Protein 6DNM (pdb70)

Foldseek 3Di:
DQAQQDDCRCVVLQKAWAWEAAQVAIWIWIWHDDPNAIDTFAALLAHETERDPVRVLVVLLDDDDHDCCPPPSSVNSNVNSVVVRHDHDHDPLRYAYPYPPLVQLQVFLVSDDQVNLVSNLVVLVNSCRSNVHCLSVVLLPCVFLQVVRNVPSNDPPDPPGDDDRRVRNSVSVVVSVVVNVVRYDYD

Sequence (187 aa):
VVLGGDRDFWLQVGIDPIQIMTGTATFYTLRCYLDDRPIFLGRNGRISVFGSERALARYLADEHDHDLSDLSTYDDIRTAATDGSLAVAVTDDNVYVLSGLVDDFADGPDAVDREQLDLAVELLRDIGDYSEDSAVDKALETTRPLGQLVAYVLDPHSVGKPTAPYAAAVREWEKLERFVESRLRRE

Secondary structure (DSSP, 8-state):
---TTSTTHHHHHT-EEEEEE-SS-EEEEEEEEETTEEEESEETTEEEEBSSHHHHHHHHTS---STTTTSTTHHHHHHHHHHT-------GGGEEE-TTHHHHHHH-GGGS-HHHHHHHHHHHHHHHHHHT-THHHHHT-TTSHHHHHHHHHH-TT------S--HHHHHHHHHHHHHHHHTEEE-

Nearest PDB structures (foldseek):
  6drq-assembly1_A  TM=1.001E+00  e=2.691E-36  Mycobacterium tuberculosis H37Rv
  1xqs-assembly2_D  TM=1.817E-01  e=1.211E+00  Homo sapiens
  4y0w-assembly1_D-2  TM=2.767E-01  e=3.971E+00  Pseudomonas aeruginosa PAO579
  3c7n-assembly1_A  TM=1.639E-01  e=9.003E-01  Saccharomyces cerevisiae
  7kw7-assembly1_C  TM=1.755E-01  e=3.132E+00  Homo sapiens

Solvent-accessible surface area: 9828 Å² total; per-residue (Å²): 162,20,99,4,67,60,228,76,10,29,146,99,4,51,3,48,4,0,32,0,70,12,68,136,33,44,16,28,0,0,9,7,108,83,128,145,153,9,29,0,0,0,84,132,14,70,0,0,2,12,62,46,76,192,40,0,26,174,31,0,31,82,131,56,129,14,60,0,23,129,40,119,39,7,71,17,0,70,56,2,16,87,88,68,41,24,64,16,58,37,80,128,93,9,42,0,40,3,34,32,0,41,96,38,0,54,110,1,7,112,41,11,78,104,104,34,0,62,40,0,16,75,1,0,97,14,0,5,77,23,15,148,65,62,30,0,70,109,17,10,75,91,122,92,55,0,2,86,2,8,42,42,15,48,64,106,174,35,148,52,94,16,111,75,119,32,71,53,4,22,127,25,1,71,124,5,36,140,29,2,52,52,57,3,42,126,93

B-factor: mean 20.28, std 7.06, range [10.85, 56.59]

Structure (mmCIF, N/CA/C/O backbone):
data_6DNM
#
_entry.id   6DNM
#
_cell.length_a   48.867
_cell.length_b   50.580
_cell.length_c   76.465
_cell.angle_alpha   90.00
_cell.angle_beta   90.00
_cell.angle_gamma   90.00
#
_symmetry.space_group_name_H-M   'P 21 21 21'
#
loop_
_entity.id
_entity.type
_entity.pdbx_description
1 polymer 'Export chaperone SatS'
2 water water
#
loop_
_atom_site.group_PDB
_atom_site.id
_atom_site.type_symbol
_atom_site.label_atom_id
_atom_site.label_alt_id
_atom_site.label_comp_id
_atom_site.label_asym_id
_atom_site.label_entity_id
_atom_site.label_seq_id
_atom_site.pdbx_PDB_ins_code
_atom_site.Cartn_x
_atom_site.Cartn_y
_atom_site.Cartn_z
_atom_site.occupancy
_atom_site.B_iso_or_equiv
_atom_site.auth_seq_id
_atom_site.auth_comp_id
_atom_site.auth_asym_id
_atom_site.auth_atom_id
_atom_site.pdbx_PDB_model_num
ATOM 1 N N . VAL A 1 4 ? 1.559 40.878 -0.577 1.00 36.09 234 VAL A N 1
ATOM 2 C CA . VAL A 1 4 ? 2.795 41.492 -1.042 1.00 35.66 234 VAL A CA 1
ATOM 3 C C . VAL A 1 4 ? 3.698 41.895 0.127 1.00 32.22 234 VAL A C 1
ATOM 4 O O . VAL A 1 4 ? 4.836 42.315 -0.078 1.00 33.86 234 VAL A O 1
ATOM 8 N N . VAL A 1 5 ? 3.198 41.767 1.353 1.00 27.45 235 VAL A N 1
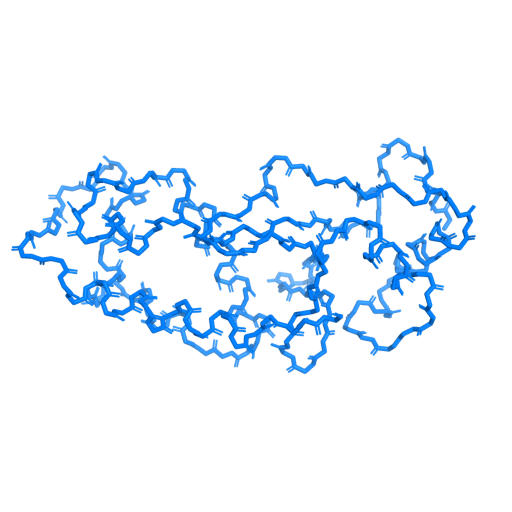ATOM 9 C CA . VAL A 1 5 ? 4.008 42.024 2.539 1.00 23.76 235 VAL A CA 1
ATOM 10 C C . VAL A 1 5 ? 4.689 40.719 2.939 1.00 21.76 235 VAL A C 1
ATOM 11 O O . VAL A 1 5 ? 4.017 39.739 3.273 1.00 21.94 235 VAL A O 1
ATOM 15 N N . LEU A 1 6 ? 6.019 40.706 2.906 1.00 19.98 236 LEU A N 1
ATOM 16 C CA . LEU A 1 6 ? 6.774 39.488 3.169 1.00 21.56 236 LEU A CA 1
ATOM 17 C C . LEU A 1 6 ? 6.916 39.249 4.669 1.00 19.95 236 LEU A C 1
ATOM 18 O O . LEU A 1 6 ? 6.915 40.183 5.473 1.00 18.96 236 LEU A O 1
ATOM 23 N N . GLY A 1 7 ? 7.062 37.972 5.036 1.00 19.30 237 GLY A N 1
ATOM 24 C CA . GLY A 1 7 ? 7.029 37.592 6.443 1.00 19.35 237 GLY A CA 1
AT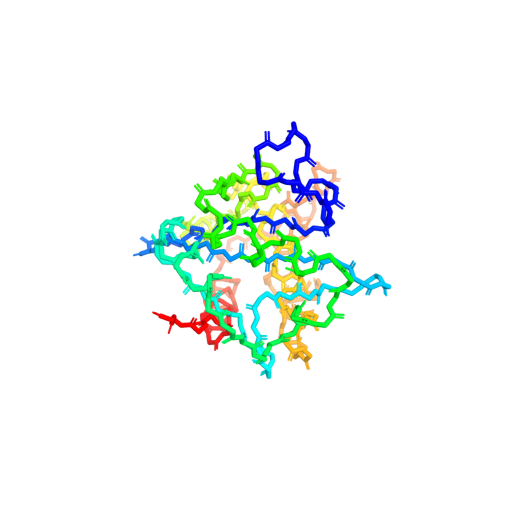OM 25 C C . GLY A 1 7 ? 8.114 38.235 7.283 1.00 20.18 237 GLY A C 1
ATOM 26 O O . GLY A 1 7 ? 7.906 38.509 8.470 1.00 20.28 237 GLY A O 1
ATOM 27 N N . GLY A 1 8 ? 9.282 38.475 6.696 1.00 21.64 238 GLY A N 1
ATOM 28 C CA . GLY A 1 8 ? 10.363 39.101 7.424 1.00 23.60 238 GLY A CA 1
ATOM 29 C C . GLY A 1 8 ? 10.362 40.614 7.422 1.00 25.50 238 GLY A C 1
ATOM 30 O O . GLY A 1 8 ? 11.308 41.222 7.933 1.00 27.76 238 GLY A O 1
ATOM 31 N N . ASP A 1 9 ? 9.340 41.247 6.852 1.00 26.08 239 ASP A N 1
ATOM 32 C CA . ASP A 1 9 ? 9.291 42.703 6.818 1.00 29.12 239 ASP A CA 1
ATOM 33 C C . ASP A 1 9 ? 9.117 43.270 8.228 1.00 29.37 239 ASP A C 1
ATOM 34 O O . ASP A 1 9 ? 8.501 42.651 9.101 1.00 28.27 239 ASP A O 1
ATOM 39 N N . ARG A 1 10 ? 9.668 44.475 8.426 1.00 31.44 240 ARG A N 1
ATOM 40 C CA . ARG A 1 10 ? 9.820 45.080 9.750 1.00 34.30 240 ARG A CA 1
ATOM 41 C C . ARG A 1 10 ? 8.510 45.129 10.526 1.00 31.76 240 ARG A C 1
ATOM 42 O O . ARG A 1 10 ? 8.446 44.744 11.701 1.00 34.45 240 ARG A O 1
ATOM 50 N N . ASP A 1 11 ? 7.462 45.627 9.887 1.00 23.74 241 ASP A N 1
ATOM 51 C CA . ASP A 1 11 ? 6.197 45.908 10.548 1.00 20.44 241 ASP A CA 1
ATOM 52 C C . ASP A 1 11 ? 5.129 44.979 9.997 1.00 18.37 241 ASP A C 1
ATOM 53 O O . ASP A 1 11 ? 4.022 45.418 9.672 1.00 18.33 241 ASP A O 1
ATOM 58 N N . PHE A 1 12 ? 5.447 43.688 9.911 1.00 16.54 242 PHE A N 1
ATOM 59 C CA . PHE A 1 12 ? 4.574 42.745 9.216 1.00 15.85 242 PHE A CA 1
ATOM 60 C C . PHE A 1 12 ? 3.147 42.766 9.763 1.00 15.06 242 PHE A C 1
ATOM 61 O O . PHE A 1 12 ? 2.182 42.926 9.006 1.00 14.56 242 PHE A O 1
ATOM 69 N N . TRP A 1 13 ? 2.984 42.536 11.069 1.00 14.26 243 TRP A N 1
ATOM 70 C CA . TRP A 1 13 ? 1.635 42.386 11.611 1.00 15.03 243 TRP A CA 1
ATOM 71 C C . TRP A 1 13 ? 0.855 43.693 11.532 1.00 14.78 243 TRP A C 1
ATOM 72 O O . TRP A 1 13 ? -0.354 43.688 11.248 1.00 15.57 243 TRP A O 1
ATOM 83 N N . LEU A 1 14 ? 1.538 44.823 11.732 1.00 15.76 244 LEU A N 1
ATOM 84 C CA . LEU A 1 14 ? 0.897 46.120 11.539 1.00 17.04 244 LEU A CA 1
ATOM 85 C C . LEU A 1 14 ? 0.411 46.287 10.103 1.00 16.82 244 LEU A C 1
ATOM 86 O O . LEU A 1 14 ? -0.722 46.720 9.866 1.00 17.82 244 LEU A O 1
ATOM 91 N N . GLN A 1 15 ? 1.240 45.909 9.131 1.00 15.88 245 GLN A N 1
ATOM 92 C CA . GLN A 1 15 ? 0.859 46.086 7.733 1.00 17.10 245 GLN A CA 1
ATOM 93 C C . GLN A 1 15 ? -0.306 45.183 7.345 1.00 17.04 245 GLN A C 1
ATOM 94 O O . GLN A 1 15 ? -1.150 45.569 6.531 1.00 18.20 245 GLN A O 1
ATOM 100 N N . VAL A 1 16 ? -0.362 43.962 7.887 1.00 15.42 246 VAL A N 1
ATOM 101 C CA . VAL A 1 16 ? -1.487 43.086 7.559 1.00 14.83 246 VAL A CA 1
ATOM 102 C C . VAL A 1 16 ? -2.756 43.437 8.325 1.00 14.39 246 VAL A C 1
ATOM 103 O O . VAL A 1 16 ? -3.836 42.939 7.979 1.00 15.08 246 VAL A O 1
ATOM 107 N N . GLY A 1 17 ? -2.664 44.277 9.354 1.00 13.62 247 GLY A N 1
ATOM 108 C CA . GLY A 1 17 ? -3.841 44.736 10.070 1.00 13.76 247 GLY A CA 1
ATOM 109 C C . GLY A 1 17 ? -4.486 43.696 10.951 1.00 14.02 247 GLY A C 1
ATOM 110 O O . GLY A 1 17 ? -5.650 43.846 11.324 1.00 16.00 247 GLY A O 1
ATOM 111 N N . ILE A 1 18 ? -3.759 42.639 11.295 1.00 14.07 248 ILE A N 1
ATOM 112 C CA . ILE A 1 18 ? -4.272 41.538 12.097 1.00 13.62 248 ILE A CA 1
ATOM 113 C C . ILE A 1 18 ? -3.254 41.294 13.203 1.00 15.78 248 ILE A C 1
ATOM 114 O O . ILE A 1 18 ? -2.048 41.285 12.940 1.00 17.43 248 ILE A O 1
ATOM 119 N N . ASP A 1 19 ? -3.735 41.125 14.444 1.00 15.77 249 ASP A N 1
ATOM 120 C CA . ASP A 1 19 ? -2.854 41.001 15.597 1.00 15.89 249 ASP A CA 1
ATOM 121 C C . ASP A 1 19 ? -2.812 39.567 16.089 1.00 13.46 249 ASP A C 1
ATOM 122 O O . ASP A 1 19 ? -3.865 38.997 16.412 1.00 13.83 249 ASP A O 1
ATOM 127 N N . PRO A 1 20 ? -1.628 38.991 16.261 1.00 13.12 250 PRO A N 1
ATOM 128 C CA . PRO A 1 20 ? -1.513 37.809 17.125 1.00 13.19 250 PRO A CA 1
ATOM 129 C C . PRO A 1 20 ? -1.774 38.208 18.566 1.00 12.51 250 PRO A C 1
ATOM 130 O O . PRO A 1 20 ? -1.352 39.272 19.021 1.00 12.78 250 PRO A O 1
ATOM 134 N N . ILE A 1 21 ? -2.513 37.361 19.280 1.00 11.56 251 ILE A N 1
ATOM 135 C CA . ILE A 1 21 ? -2.811 37.619 20.683 1.00 11.70 251 ILE A CA 1
ATOM 136 C C . ILE A 1 21 ? -2.469 36.389 21.512 1.00 10.85 251 ILE A C 1
ATOM 137 O O . ILE A 1 21 ? -2.426 35.265 21.008 1.00 11.51 251 ILE A O 1
ATOM 142 N N . GLN A 1 22 ? -2.224 36.619 22.807 1.00 11.44 252 GLN A N 1
ATOM 143 C CA . GLN A 1 22 ? -1.942 35.560 23.767 1.00 11.73 252 GLN A CA 1
ATOM 144 C C . GLN A 1 22 ? -3.014 35.588 24.844 1.00 11.11 252 GLN A C 1
ATOM 145 O O . GLN A 1 22 ? -3.307 36.652 25.399 1.00 12.99 252 GLN A O 1
ATOM 151 N N . ILE A 1 23 ? -3.596 34.429 25.149 1.00 11.49 253 ILE A N 1
ATOM 152 C CA . ILE A 1 23 ? -4.622 34.320 26.182 1.00 12.22 253 ILE A CA 1
ATOM 153 C C . ILE A 1 23 ? -4.114 33.341 27.224 1.00 12.48 253 ILE A C 1
ATOM 154 O O . ILE A 1 23 ? -3.885 32.170 26.914 1.00 14.07 253 ILE A O 1
ATOM 159 N N . MET A 1 24 ? -3.918 33.810 28.448 1.00 13.12 254 MET A N 1
ATOM 160 C CA . MET A 1 24 ? -3.432 32.959 29.522 1.00 13.09 254 MET A CA 1
ATOM 161 C C . MET A 1 24 ? -4.563 32.666 30.499 1.00 13.63 254 MET A C 1
ATOM 162 O O . MET A 1 24 ? -5.249 33.581 30.966 1.00 14.89 254 MET A O 1
ATOM 167 N N . THR A 1 25 ? -4.775 31.390 30.774 1.00 14.26 255 THR A N 1
ATOM 168 C CA . THR A 1 25 ? -5.701 30.950 31.803 1.00 15.48 255 THR A CA 1
ATOM 169 C C . THR A 1 25 ? -4.918 30.159 32.840 1.00 15.76 255 THR A C 1
ATOM 170 O O . THR A 1 25 ? -3.742 29.843 32.650 1.00 16.22 255 THR A O 1
ATOM 174 N N . GLY A 1 26 ? -5.572 29.840 33.956 1.00 16.05 256 GLY A N 1
ATOM 175 C CA . GLY A 1 26 ? -4.885 29.116 35.010 1.00 16.32 256 GLY A CA 1
ATOM 176 C C . GLY A 1 26 ? -4.299 27.795 34.561 1.00 16.76 256 GLY A C 1
ATOM 177 O O . GLY A 1 26 ? -3.362 27.298 35.197 1.00 18.96 256 GLY A O 1
ATOM 178 N N . THR A 1 27 ? -4.821 27.218 33.470 1.00 16.32 257 THR A N 1
ATOM 179 C CA . THR A 1 27 ? -4.401 25.902 33.013 1.00 17.61 257 THR A CA 1
ATOM 180 C C . THR A 1 27 ? -3.813 25.869 31.609 1.00 17.77 257 THR A C 1
ATOM 181 O O . THR A 1 27 ? -3.324 24.813 31.198 1.00 20.88 257 THR A O 1
ATOM 185 N N . ALA A 1 28 ? -3.847 26.965 30.855 1.00 15.88 258 ALA A N 1
ATOM 186 C CA . ALA A 1 28 ? -3.382 26.900 29.474 1.00 15.87 258 ALA A CA 1
ATOM 187 C C . ALA A 1 28 ? -3.031 28.294 28.979 1.00 14.99 258 ALA A C 1
ATOM 188 O O . ALA A 1 28 ? -3.611 29.287 29.418 1.00 16.82 258 ALA A O 1
ATOM 190 N N . THR A 1 29 ? -2.078 28.353 28.055 1.00 13.97 259 THR A N 1
ATOM 191 C CA . THR A 1 29 ? -1.761 29.575 27.330 1.00 14.23 259 THR A CA 1
ATOM 192 C C . THR A 1 29 ? -2.028 29.333 25.854 1.00 13.99 259 THR A C 1
ATOM 193 O O . THR A 1 29 ? -1.517 28.370 25.275 1.00 16.35 259 THR A O 1
ATOM 197 N N . PHE A 1 30 ? -2.826 30.205 25.254 1.00 12.69 260 PHE A N 1
ATOM 198 C CA . PHE A 1 30 ? -3.277 30.036 23.882 1.00 12.67 260 PHE A CA 1
ATOM 199 C C . PHE A 1 30 ? -2.853 31.212 23.018 1.00 13.60 260 PHE A C 1
ATOM 200 O O . PHE A 1 30 ? -2.689 32.338 23.503 1.00 13.09 260 PHE A O 1
ATOM 208 N N . TYR A 1 31 ? -2.724 30.937 21.718 1.00 13.50 261 TYR A N 1
ATOM 209 C CA . TYR A 1 31 ? -2.435 31.933 20.696 1.00 12.84 261 TYR A CA 1
ATOM 210 C C . TYR A 1 31 ? -3.520 31.884 19.632 1.00 12.24 261 TYR A C 1
ATOM 211 O O . TYR A 1 31 ? -4.024 30.808 19.293 1.00 13.49 261 TYR A O 1
ATOM 220 N N . THR A 1 32 ? -3.882 33.051 19.112 1.00 11.99 262 THR A N 1
ATOM 221 C CA . THR A 1 32 ? -4.809 33.155 17.989 1.00 12.42 262 THR A CA 1
ATOM 222 C C . THR A 1 32 ? -4.580 34.506 17.324 1.00 11.33 262 THR A C 1
ATOM 223 O O . THR A 1 32 ? -3.647 35.236 17.683 1.00 12.23 262 THR A O 1
ATOM 227 N N . LEU A 1 33 ? -5.417 34.833 16.335 1.00 11.46 263 LEU A N 1
ATOM 228 C CA . LEU A 1 33 ? -5.364 36.116 15.646 1.00 11.60 263 LEU A CA 1
ATOM 229 C C . LEU A 1 33 ? -6.677 36.860 15.838 1.00 12.85 263 LEU A C 1
ATOM 230 O O . LEU A 1 33 ? -7.751 36.250 15.914 1.00 13.27 263 LEU A O 1
ATOM 235 N N . ARG A 1 34 ? -6.585 38.190 15.894 1.00 13.29 264 ARG A N 1
ATOM 236 C CA . ARG A 1 34 ? -7.763 39.034 16.019 1.00 14.92 264 ARG A CA 1
ATOM 237 C C . ARG A 1 34 ? -7.543 40.327 15.252 1.00 15.08 264 ARG A C 1
ATOM 238 O O . ARG A 1 34 ? -6.443 40.886 15.262 1.00 15.85 264 ARG A O 1
ATOM 246 N N . CYS A 1 35 ? -8.599 40.799 14.593 1.00 14.36 265 CYS A N 1
ATOM 247 C CA . CYS A 1 35 ? -8.580 42.097 13.935 1.00 15.57 265 CYS A CA 1
ATOM 248 C C . CYS A 1 35 ? -9.907 42.793 14.191 1.00 15.07 265 CYS A C 1
ATOM 249 O O . CYS A 1 35 ? -10.815 42.237 14.816 1.00 15.34 265 CYS A O 1
ATOM 252 N N . TYR A 1 36 ? -10.023 44.021 13.700 1.00 16.04 266 TYR A N 1
ATOM 253 C CA . TYR A 1 36 ? -11.277 44.759 13.728 1.00 17.16 266 TYR A CA 1
ATOM 254 C C . TYR A 1 36 ? -11.633 45.168 12.309 1.00 18.82 266 TYR A C 1
ATOM 255 O O . TYR A 1 36 ? -10.782 45.676 11.571 1.00 19.87 266 TYR A O 1
ATOM 264 N N . LEU A 1 37 ? -12.879 44.925 11.928 1.00 20.75 267 LEU A N 1
ATOM 265 C CA . LEU A 1 37 ? -13.401 45.308 10.625 1.00 22.76 267 LEU A CA 1
ATOM 266 C C . LEU A 1 37 ? -14.658 46.115 10.886 1.00 22.42 267 LEU A C 1
ATOM 267 O O . LEU A 1 37 ? -15.598 45.601 11.500 1.00 21.35 267 LEU A O 1
ATOM 272 N N . ASP A 1 38 ? -14.667 47.374 10.442 1.00 25.17 268 ASP A N 1
ATOM 273 C CA . ASP A 1 38 ? -15.792 48.285 10.661 1.00 29.33 268 ASP A CA 1
ATOM 274 C C . ASP A 1 38 ? -16.273 48.251 12.111 1.00 30.41 268 ASP A C 1
ATOM 275 O O . ASP A 1 38 ? -17.453 48.031 12.395 1.00 29.97 268 ASP A O 1
ATOM 280 N N . ASP A 1 39 ? -15.333 48.440 13.036 1.00 32.35 269 ASP A N 1
ATOM 281 C CA . ASP A 1 39 ? -15.594 48.542 14.471 1.00 35.23 269 ASP A CA 1
ATOM 282 C C . ASP A 1 39 ? -16.016 47.229 15.119 1.00 32.52 269 ASP A C 1
ATOM 283 O O . ASP A 1 39 ? -16.529 47.245 16.247 1.00 34.76 269 ASP A O 1
ATOM 288 N N . ARG A 1 40 ? -15.832 46.093 14.449 1.00 27.17 270 ARG A N 1
ATOM 289 C CA . ARG A 1 40 ? -16.250 44.828 15.027 1.00 25.86 270 ARG A CA 1
ATOM 290 C C . ARG A 1 40 ? -15.079 43.857 15.069 1.00 20.93 270 ARG A C 1
ATOM 291 O O . ARG A 1 40 ? -14.324 43.738 14.097 1.00 20.01 270 ARG A O 1
ATOM 299 N N . PRO A 1 41 ? -14.894 43.155 16.180 1.00 17.45 271 PRO A N 1
ATOM 300 C CA . PRO A 1 41 ? -13.783 42.203 16.266 1.00 16.77 271 PRO A CA 1
ATOM 301 C C . PRO A 1 41 ? -14.069 40.953 15.454 1.00 16.24 271 PRO A C 1
ATOM 302 O O . PRO A 1 41 ? -15.170 40.399 15.497 1.00 17.98 271 PRO A O 1
ATOM 306 N N . ILE A 1 42 ? -13.060 40.507 14.715 1.00 14.73 272 ILE A N 1
ATOM 307 C CA . ILE A 1 42 ? -13.106 39.223 14.021 1.00 15.76 272 ILE A CA 1
ATOM 308 C C . ILE A 1 42 ? -11.886 38.422 14.452 1.00 14.49 272 ILE A C 1
ATOM 309 O O . ILE A 1 42 ? -10.755 38.918 14.381 1.00 14.71 272 ILE A O 1
ATOM 314 N N . PHE A 1 43 ? -12.111 37.195 14.910 1.00 14.72 273 PHE A N 1
ATOM 315 C CA . PHE A 1 43 ? -11.027 36.318 15.326 1.00 13.18 273 PHE A CA 1
ATOM 316 C C . PHE A 1 43 ? -10.789 35.249 14.268 1.00 13.48 273 PHE A C 1
ATOM 317 O O . PHE A 1 43 ? -11.634 34.980 13.413 1.00 14.83 273 PHE A O 1
ATOM 325 N N . LEU A 1 44 ? -9.616 34.637 14.337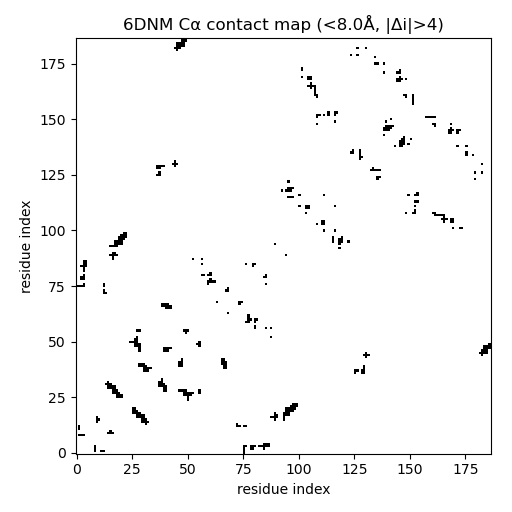 1.00 13.12 274 LEU A N 1
ATOM 326 C CA . LEU A 1 44 ? -9.361 33.408 13.606 1.00 12.87 274 LEU A CA 1
ATOM 327 C C . LEU A 1 44 ? -10.299 32.345 14.159 1.00 13.73 274 LEU A C 1
ATOM 328 O O . LEU A 1 44 ? -10.106 31.851 15.272 1.00 15.47 274 LEU A O 1
ATOM 333 N N . GLY A 1 45 ? -11.339 32.019 13.409 1.00 14.23 275 GLY A N 1
ATOM 334 C CA . GLY A 1 45 ? -12.372 31.137 13.913 1.00 15.01 275 GLY A CA 1
ATOM 335 C C . GLY A 1 45 ? -13.509 31.064 12.924 1.00 16.53 275 GLY A C 1
ATOM 336 O O . GLY A 1 45 ? -13.450 31.630 11.830 1.00 16.96 275 GLY A O 1
ATOM 337 N N . ARG A 1 46 ? -14.555 30.351 13.334 1.00 16.95 276 ARG A N 1
ATOM 338 C CA . ARG A 1 46 ? -15.744 30.208 12.509 1.00 19.62 276 ARG A CA 1
ATOM 339 C C . ARG A 1 46 ? -16.933 29.963 13.420 1.00 20.21 276 ARG A C 1
ATOM 340 O O . ARG A 1 46 ? -16.785 29.414 14.515 1.00 20.29 276 ARG A O 1
ATOM 348 N N . ASN A 1 47 ? -18.109 30.391 12.962 1.00 20.75 277 ASN A N 1
ATOM 349 C CA . ASN A 1 47 ? -19.366 30.136 13.670 1.00 22.84 277 ASN A CA 1
ATOM 350 C C . ASN A 1 47 ? -19.316 30.609 15.124 1.00 22.33 277 ASN A C 1
ATOM 351 O O . ASN A 1 47 ? -19.800 29.936 16.038 1.00 23.23 277 ASN A O 1
ATOM 356 N N . GLY A 1 48 ? -18.716 31.777 15.343 1.00 20.49 278 GLY A N 1
ATOM 357 C CA . GLY A 1 48 ? -18.690 32.357 16.675 1.00 19.34 278 GLY A CA 1
ATOM 358 C C . GLY A 1 48 ? -17.763 31.708 17.680 1.00 19.75 278 GLY A C 1
ATOM 359 O O . GLY A 1 48 ? -17.843 32.041 18.870 1.00 19.82 278 GLY A O 1
ATOM 360 N N . ARG A 1 49 ? -16.890 30.795 17.253 1.00 17.97 279 ARG A N 1
ATOM 361 C CA . ARG A 1 49 ? -15.912 30.177 18.142 1.00 18.38 279 ARG A CA 1
ATOM 362 C C . ARG A 1 49 ? -14.506 30.444 17.622 1.00 16.70 279 ARG A C 1
ATOM 363 O O . ARG A 1 49 ? -14.247 30.362 16.416 1.00 16.50 279 ARG A O 1
ATOM 371 N N . ILE A 1 50 ? -13.608 30.754 18.547 1.00 16.03 280 ILE A N 1
ATOM 372 C CA . ILE A 1 50 ? -12.253 31.202 18.245 1.00 14.97 280 ILE A CA 1
ATOM 373 C C . ILE A 1 50 ? -11.326 29.996 18.244 1.00 14.44 280 ILE A C 1
ATOM 374 O O . ILE A 1 50 ? -11.247 29.266 19.238 1.00 15.45 280 ILE A O 1
ATOM 379 N N . SER A 1 51 ? -10.594 29.805 17.146 1.00 13.87 281 SER A N 1
ATOM 380 C CA . SER A 1 51 ? -9.585 28.751 17.088 1.00 14.42 281 SER A CA 1
ATOM 381 C C . SER A 1 51 ? -8.365 29.153 17.910 1.00 14.57 281 SER A C 1
ATOM 382 O O . SER A 1 51 ? -7.754 30.196 17.654 1.00 15.31 281 SER A O 1
ATOM 385 N N . VAL A 1 52 ? -7.995 28.317 18.885 1.00 13.58 282 VAL A N 1
ATOM 386 C CA . VAL A 1 52 ? -6.836 28.576 19.729 1.00 12.78 282 VAL A CA 1
ATOM 387 C C . VAL A 1 52 ? -5.796 27.479 19.558 1.00 12.72 282 VAL A C 1
ATOM 388 O O . VAL A 1 52 ? -6.116 26.317 19.286 1.00 15.12 282 VAL A O 1
ATOM 392 N N . PHE A 1 53 ? -4.535 27.865 19.767 1.00 12.70 283 PHE A N 1
ATOM 393 C CA . PHE A 1 53 ? -3.366 27.025 19.527 1.00 12.36 283 PHE A CA 1
ATOM 394 C C . PHE A 1 53 ? -2.427 27.097 20.723 1.00 13.60 283 PHE A C 1
ATOM 395 O O . PHE A 1 53 ? -2.288 28.151 21.346 1.00 14.05 283 PHE A O 1
ATOM 403 N N . GLY A 1 54 ? -1.793 25.967 21.058 1.00 13.98 284 GLY A N 1
ATOM 404 C CA . GLY A 1 54 ? -0.956 25.935 22.243 1.00 15.26 284 GLY A CA 1
ATOM 405 C C . GLY A 1 54 ? 0.428 26.512 22.066 1.00 15.79 284 GLY A C 1
ATOM 406 O O . GLY A 1 54 ? 1.183 26.608 23.039 1.00 17.97 284 GLY A O 1
ATOM 407 N N . SER A 1 55 ? 0.788 26.893 20.846 1.00 14.93 285 SER A N 1
ATOM 408 C CA . SER A 1 55 ? 2.110 27.434 20.591 1.00 16.24 285 SER A CA 1
ATOM 409 C C . SER A 1 55 ? 2.062 28.276 19.332 1.00 16.46 285 SER A C 1
ATOM 410 O O . SER A 1 55 ? 1.173 28.127 18.484 1.00 15.87 285 SER A O 1
ATOM 413 N N . GLU A 1 56 ? 3.066 29.139 19.204 1.00 18.57 286 GLU A N 1
ATOM 414 C CA . GLU A 1 56 ? 3.215 29.897 17.973 1.00 19.33 286 GLU A CA 1
ATOM 415 C C . GLU A 1 56 ? 3.474 28.974 16.787 1.00 17.80 286 GLU A C 1
ATOM 416 O O . GLU A 1 56 ? 2.947 29.204 15.693 1.00 17.88 286 GLU A O 1
ATOM 422 N N . ARG A 1 57 ? 4.241 27.898 16.993 1.00 18.56 287 ARG A N 1
ATOM 423 C CA . ARG A 1 57 ? 4.518 26.969 15.899 1.00 18.66 287 ARG A CA 1
ATOM 424 C C . ARG A 1 57 ? 3.239 26.303 15.405 1.00 17.31 287 ARG A C 1
ATOM 425 O O . ARG A 1 57 ? 3.038 26.146 14.195 1.00 17.93 287 ARG A O 1
ATOM 433 N N . ALA A 1 58 ? 2.364 25.902 16.330 1.00 16.79 288 ALA A N 1
ATOM 434 C CA . ALA A 1 58 ? 1.113 25.274 15.931 1.00 16.00 288 ALA A CA 1
ATOM 435 C C . ALA A 1 58 ? 0.259 26.242 15.123 1.00 14.92 288 ALA A C 1
ATOM 436 O O . ALA A 1 58 ? -0.339 25.858 14.113 1.00 15.41 288 ALA A O 1
ATOM 438 N N . LEU A 1 59 ? 0.190 27.505 15.560 1.00 13.78 289 LEU A N 1
ATOM 439 C CA . LEU A 1 59 ? -0.538 28.525 14.813 1.00 13.47 289 LEU A CA 1
ATOM 440 C C . LEU A 1 59 ? 0.053 28.711 13.418 1.00 13.47 289 LEU A C 1
ATOM 441 O O . LEU A 1 59 ? -0.677 28.752 12.421 1.00 14.17 289 LEU A O 1
ATOM 446 N N . ALA A 1 60 ? 1.381 28.800 13.322 1.00 14.49 290 ALA A N 1
ATOM 447 C CA . ALA A 1 60 ? 2.021 28.965 12.020 1.00 15.19 290 ALA A CA 1
ATOM 448 C C . ALA A 1 60 ? 1.745 27.776 11.104 1.00 16.05 290 ALA A C 1
ATOM 449 O O . ALA A 1 60 ? 1.542 27.953 9.895 1.00 17.31 290 ALA A O 1
ATOM 451 N N . ARG A 1 61 ? 1.731 26.555 11.657 1.00 15.70 291 ARG A N 1
ATOM 452 C CA . ARG A 1 61 ? 1.419 25.376 10.847 1.00 15.16 291 ARG A CA 1
ATOM 453 C C . ARG A 1 61 ? 0.006 25.455 10.293 1.00 14.76 291 ARG A C 1
ATOM 454 O O . ARG A 1 61 ? -0.234 25.131 9.123 1.00 17.25 291 ARG A O 1
ATOM 462 N N . TYR A 1 62 ? -0.945 25.862 11.133 1.00 13.96 292 TYR A N 1
ATOM 463 C CA . TYR A 1 62 ? -2.322 26.010 10.690 1.00 14.27 292 TYR A CA 1
ATOM 464 C C . TYR A 1 62 ? -2.428 27.044 9.576 1.00 14.29 292 TYR A C 1
ATOM 465 O O . TYR A 1 62 ? -3.117 26.820 8.571 1.00 14.93 292 TYR A O 1
ATOM 474 N N . LEU A 1 63 ? -1.729 28.173 9.725 1.00 14.28 293 LEU A N 1
ATOM 475 C CA . LEU A 1 63 ? -1.814 29.258 8.755 1.00 14.59 293 LEU A CA 1
ATOM 476 C C . LEU A 1 63 ? -1.165 28.911 7.421 1.00 15.01 293 LEU A C 1
ATOM 477 O O . LEU A 1 63 ? -1.421 29.599 6.430 1.00 16.21 293 LEU A O 1
ATOM 482 N N . ALA A 1 64 ? -0.342 27.861 7.372 1.00 15.53 294 ALA A N 1
ATOM 483 C CA . ALA A 1 64 ? 0.224 27.396 6.109 1.00 17.30 294 ALA A CA 1
ATOM 484 C C . ALA A 1 64 ? -0.784 26.638 5.262 1.00 19.65 294 ALA A C 1
ATOM 485 O O . ALA A 1 64 ? -0.556 26.467 4.059 1.00 20.38 294 ALA A O 1
ATOM 487 N N . ASP A 1 65 ? -1.873 26.167 5.858 1.00 21.60 295 ASP A N 1
ATOM 488 C CA . ASP A 1 65 ? -2.848 25.360 5.143 1.00 26.67 295 ASP A CA 1
ATOM 489 C C . ASP A 1 65 ? -3.968 26.239 4.608 1.00 28.94 295 ASP A C 1
ATOM 490 O O . ASP A 1 65 ? -4.267 27.303 5.156 1.00 28.16 295 ASP A O 1
ATOM 495 N N . GLU A 1 66 ? -4.580 25.785 3.519 1.00 32.08 296 GLU A N 1
ATOM 496 C CA . GLU A 1 66 ? -5.773 26.439 3.002 1.00 35.25 296 GLU A CA 1
ATOM 497 C C . GLU A 1 66 ? -6.910 26.255 3.993 1.00 34.37 296 GLU A C 1
ATOM 498 O O . GLU A 1 66 ? -7.126 25.154 4.509 1.00 34.51 296 GLU A O 1
ATOM 504 N N . HIS A 1 67 ? -7.638 27.332 4.260 1.00 34.02 297 HIS A N 1
ATOM 505 C CA . HIS A 1 67 ? -8.709 27.292 5.237 1.00 34.08 297 HIS A CA 1
ATOM 506 C C . HIS A 1 67 ? -9.818 28.233 4.803 1.00 35.21 297 HIS A C 1
ATOM 507 O O . HIS A 1 67 ? -9.582 29.235 4.121 1.00 36.47 297 HIS A O 1
ATOM 514 N N . ASP A 1 68 ? -11.031 27.893 5.200 1.00 33.45 298 ASP A N 1
ATOM 515 C CA . ASP A 1 68 ? -12.170 28.790 5.096 1.00 32.78 298 ASP A CA 1
ATOM 516 C C . ASP A 1 68 ? -12.598 29.097 6.524 1.00 29.10 298 ASP A C 1
ATOM 517 O O . ASP A 1 68 ? -13.202 28.259 7.201 1.00 30.82 298 ASP A O 1
ATOM 522 N N . HIS A 1 69 ? -12.239 30.286 6.989 1.00 22.75 299 HIS A N 1
ATOM 523 C CA . HIS A 1 69 ? -12.610 30.766 8.308 1.00 19.47 299 HIS A CA 1
ATOM 524 C C . HIS A 1 69 ? -12.866 32.260 8.190 1.00 18.03 299 HIS A C 1
ATOM 525 O O . HIS A 1 69 ? -12.803 32.837 7.101 1.00 18.39 299 HIS A O 1
ATOM 532 N N . ASP A 1 70 ? -13.114 32.902 9.329 1.00 15.39 300 ASP A N 1
ATOM 533 C CA . ASP A 1 70 ? -13.630 34.262 9.293 1.00 15.66 300 ASP A CA 1
ATOM 534 C C . ASP A 1 70 ? -12.610 35.301 8.853 1.00 15.51 300 ASP A C 1
ATOM 535 O O . ASP A 1 70 ? -13.010 36.428 8.542 1.00 16.32 300 ASP A O 1
ATOM 540 N N . LEU A 1 71 ? -11.319 34.965 8.812 1.00 13.87 301 LEU A N 1
ATOM 541 C CA . LEU A 1 71 ? -10.308 35.903 8.343 1.00 13.94 301 LEU A CA 1
ATOM 542 C C . LEU A 1 71 ? -9.863 35.645 6.912 1.00 14.20 301 LEU A C 1
ATOM 543 O O . LEU A 1 71 ? -9.137 36.475 6.351 1.00 14.84 301 LEU A O 1
ATOM 548 N N . SER A 1 72 ? -10.266 34.528 6.304 1.00 14.48 302 SER A N 1
ATOM 549 C CA . SER A 1 72 ? -9.567 34.062 5.112 1.00 15.19 302 SER A CA 1
ATOM 550 C C . SER A 1 72 ? -9.896 34.859 3.854 1.00 15.85 302 SER A C 1
ATOM 551 O O . SER A 1 72 ? -9.181 34.715 2.860 1.00 17.74 302 SER A O 1
ATOM 554 N N . ASP A 1 73 ? -10.932 35.698 3.871 1.00 14.88 303 ASP A N 1
ATOM 555 C CA . ASP A 1 73 ? -11.244 36.562 2.741 1.00 16.61 303 ASP A CA 1
ATOM 556 C C . ASP A 1 73 ? -10.860 38.015 2.982 1.00 16.43 303 ASP A C 1
ATOM 557 O O . ASP A 1 73 ? -11.194 38.884 2.166 1.00 17.54 303 ASP A O 1
ATOM 562 N N . LEU A 1 74 ? -10.155 38.296 4.072 1.00 15.17 304 LEU A N 1
ATOM 563 C CA . LEU A 1 74 ? -9.622 39.636 4.263 1.00 14.61 304 LEU A CA 1
ATOM 564 C C . LEU A 1 74 ? -8.488 39.869 3.276 1.00 15.29 304 LEU A C 1
ATOM 565 O O . LEU A 1 74 ? -7.764 38.942 2.901 1.00 16.12 304 LEU A O 1
ATOM 570 N N . SER A 1 75 ? -8.320 41.126 2.871 1.00 15.80 305 SER A N 1
ATOM 571 C CA . SER A 1 75 ? -7.438 41.411 1.747 1.00 16.39 305 SER A CA 1
ATOM 572 C C . SER A 1 75 ? -5.973 41.113 2.045 1.00 17.38 305 SER A C 1
ATOM 573 O O . SER A 1 75 ? -5.196 40.885 1.109 1.00 19.19 305 SER A O 1
ATOM 576 N N . THR A 1 76 ? -5.577 41.094 3.315 1.00 15.79 306 THR A N 1
ATOM 577 C CA . THR A 1 76 ? -4.201 40.807 3.694 1.00 15.60 306 THR A CA 1
ATOM 578 C C . THR A 1 76 ? -4.017 39.397 4.232 1.00 16.20 306 THR A C 1
ATOM 579 O O . THR A 1 76 ? -2.908 39.053 4.657 1.00 17.67 306 THR A O 1
ATOM 583 N N . TYR A 1 77 ? -5.070 38.571 4.237 1.00 16.02 307 TYR A N 1
ATOM 584 C CA . TYR A 1 77 ? -4.898 37.219 4.754 1.00 15.17 307 TYR A CA 1
ATOM 585 C C . TYR A 1 77 ? -3.906 36.421 3.912 1.00 15.89 307 TYR A C 1
ATOM 586 O O . TYR A 1 77 ? -3.109 35.643 4.447 1.00 16.05 307 TYR A O 1
ATOM 595 N N . ASP A 1 78 ? -3.932 36.606 2.599 1.00 17.39 308 ASP A N 1
ATOM 596 C CA . ASP A 1 78 ? -3.002 35.893 1.727 1.00 20.76 308 ASP A CA 1
ATOM 597 C C . ASP A 1 78 ? -1.553 36.193 2.067 1.00 18.74 308 ASP A C 1
ATOM 598 O O . ASP A 1 78 ? -0.724 35.340 1.900 1.00 18.51 308 ASP A O 1
ATOM 603 N N . ASP A 1 79 ? -1.268 37.396 2.553 1.00 19.29 309 ASP A N 1
ATOM 604 C CA . ASP A 1 79 ? 0.086 37.720 2.998 1.00 18.98 309 ASP A CA 1
ATOM 605 C C . ASP A 1 79 ? 0.502 36.843 4.173 1.00 16.55 309 ASP A C 1
ATOM 606 O O . ASP A 1 79 ? 1.660 36.422 4.266 1.00 15.76 309 ASP A O 1
ATOM 611 N N . ILE A 1 80 ? -0.428 36.572 5.090 1.00 14.92 310 ILE A N 1
ATOM 612 C CA . ILE A 1 80 ? -0.126 35.697 6.220 1.00 14.16 310 ILE A CA 1
ATOM 613 C C . ILE A 1 80 ? 0.132 34.276 5.743 1.00 14.81 310 ILE A C 1
ATOM 614 O O . ILE A 1 80 ? 1.127 33.648 6.126 1.00 15.71 310 ILE A O 1
ATOM 619 N N . ARG A 1 81 ? -0.765 33.748 4.908 1.00 15.00 311 ARG A N 1
ATOM 620 C CA . ARG A 1 81 ? -0.624 32.375 4.436 1.00 15.33 311 ARG A CA 1
ATOM 621 C C . ARG A 1 81 ? 0.660 32.201 3.639 1.00 16.24 311 ARG A C 1
ATOM 622 O O . ARG A 1 81 ? 1.378 31.208 3.815 1.00 16.37 311 ARG A O 1
ATOM 630 N N . THR A 1 82 ? 0.973 33.169 2.770 1.00 16.37 312 THR A N 1
ATOM 631 C CA . THR A 1 82 ? 2.194 33.106 1.970 1.00 17.69 312 THR A CA 1
ATOM 632 C C . THR A 1 82 ? 3.440 33.198 2.845 1.00 16.26 312 THR A C 1
ATOM 633 O O . THR A 1 82 ? 4.442 32.527 2.580 1.00 16.29 312 THR A O 1
ATOM 637 N N . ALA A 1 83 ? 3.403 34.021 3.893 1.00 15.50 313 ALA A N 1
ATOM 638 C CA . ALA A 1 83 ? 4.530 34.051 4.820 1.00 15.01 313 ALA A CA 1
ATOM 639 C C . ALA A 1 83 ? 4.692 32.708 5.520 1.00 14.76 313 ALA A C 1
ATOM 640 O O . ALA A 1 83 ? 5.818 32.235 5.720 1.00 16.27 313 ALA A O 1
ATOM 642 N N . ALA A 1 84 ? 3.577 32.095 5.930 1.00 15.01 314 ALA A N 1
ATOM 643 C CA . ALA A 1 84 ? 3.645 30.775 6.549 1.00 16.37 314 ALA A CA 1
ATOM 644 C C . ALA A 1 84 ? 4.276 29.755 5.607 1.00 17.97 314 ALA A C 1
ATOM 645 O O . ALA A 1 84 ? 5.161 28.987 6.007 1.00 18.40 314 ALA A O 1
ATOM 647 N N . THR A 1 85 ? 3.835 29.732 4.346 1.00 16.68 315 THR A N 1
ATOM 648 C CA . THR A 1 85 ? 4.387 28.750 3.415 1.00 17.40 315 THR A CA 1
ATOM 649 C C . THR A 1 85 ? 5.805 29.109 2.978 1.00 17.50 315 THR A C 1
ATOM 650 O O . THR A 1 85 ? 6.586 28.213 2.638 1.00 19.07 315 THR A O 1
ATOM 654 N N . ASP A 1 86 ? 6.163 30.397 2.994 1.00 17.11 316 ASP A N 1
ATOM 655 C CA . ASP A 1 86 ? 7.539 30.796 2.715 1.00 18.20 316 ASP A CA 1
ATOM 656 C C . ASP A 1 86 ? 8.486 30.377 3.827 1.00 19.73 316 ASP A C 1
ATOM 657 O O . ASP A 1 86 ? 9.702 30.356 3.616 1.00 20.26 316 ASP A O 1
ATOM 662 N N . GLY A 1 87 ? 7.961 30.090 5.015 1.00 18.90 317 GLY A N 1
ATOM 663 C CA . GLY A 1 87 ? 8.801 29.854 6.167 1.00 20.10 317 GLY A CA 1
ATOM 664 C C . GLY A 1 87 ? 9.267 31.106 6.872 1.00 20.00 317 GLY A C 1
ATOM 665 O O . GLY A 1 87 ? 10.095 31.015 7.784 1.00 22.68 317 GLY A O 1
ATOM 666 N N . SER A 1 88 ? 8.754 32.272 6.491 1.00 19.36 318 SER A N 1
ATOM 667 C CA . SER A 1 88 ? 9.195 33.542 7.046 1.00 19.95 318 SER A CA 1
ATOM 668 C C . SER A 1 88 ? 8.230 34.109 8.075 1.00 19.37 318 SER A C 1
ATOM 669 O O . SER A 1 88 ? 8.521 35.157 8.659 1.00 20.87 318 SER A O 1
ATOM 672 N N . LEU A 1 89 ? 7.089 33.457 8.301 1.00 18.88 319 LEU A N 1
ATOM 673 C CA . LEU A 1 89 ? 6.123 33.949 9.273 1.00 17.31 319 LEU A CA 1
ATOM 674 C C . LEU A 1 89 ? 6.739 33.914 10.664 1.00 19.10 319 LEU A C 1
ATOM 675 O O . LEU A 1 89 ? 7.264 32.887 11.102 1.00 20.42 319 LEU A O 1
ATOM 680 N N . ALA A 1 90 ? 6.684 35.046 11.354 1.00 18.03 320 ALA A N 1
ATOM 681 C CA . ALA A 1 90 ? 7.234 35.169 12.701 1.00 20.86 320 ALA A CA 1
ATOM 682 C C . ALA A 1 90 ? 6.092 35.688 13.556 1.00 20.64 320 ALA A C 1
ATOM 683 O O . ALA A 1 90 ? 5.806 36.889 13.549 1.00 22.07 320 ALA A O 1
ATOM 685 N N . VAL A 1 91 ? 5.423 34.777 14.257 1.00 20.80 321 VAL A N 1
ATOM 686 C CA . VAL A 1 91 ? 4.324 35.164 15.129 1.00 21.08 321 VAL A CA 1
ATOM 687 C C . VAL A 1 91 ? 4.912 35.878 16.335 1.00 22.16 321 VAL A C 1
ATOM 688 O O . VAL A 1 91 ? 5.812 35.360 17.006 1.00 25.79 321 VAL A O 1
ATOM 692 N N . ALA A 1 92 ? 4.433 37.089 16.584 1.00 20.09 322 ALA A N 1
ATOM 693 C CA . ALA A 1 92 ? 4.911 37.909 17.684 1.00 20.17 322 ALA A CA 1
ATOM 694 C C . ALA A 1 92 ? 3.709 38.618 18.276 1.00 17.91 322 ALA A C 1
ATOM 695 O O . ALA A 1 92 ? 2.908 39.197 17.538 1.00 19.45 322 ALA A O 1
ATOM 697 N N . VAL A 1 93 ? 3.576 38.555 19.597 1.00 15.68 323 VAL A N 1
ATOM 698 C CA . VAL A 1 93 ? 2.484 39.192 20.322 1.00 14.85 323 VAL A CA 1
ATOM 699 C C . VAL A 1 93 ? 3.052 40.405 21.049 1.00 14.97 323 VAL A C 1
ATOM 700 O O . VAL A 1 93 ? 3.996 40.278 21.835 1.00 16.91 323 VAL A O 1
ATOM 704 N N . THR A 1 94 ? 2.484 41.578 20.789 1.00 14.03 324 THR A N 1
ATOM 705 C CA . THR A 1 94 ? 2.910 42.764 21.522 1.00 14.50 324 THR A CA 1
ATOM 706 C C . THR A 1 94 ? 2.292 42.775 22.920 1.00 14.34 324 THR A C 1
ATOM 707 O O . THR A 1 94 ? 1.310 42.081 23.201 1.00 14.10 324 THR A O 1
ATOM 711 N N . ASP A 1 95 ? 2.888 43.581 23.803 1.00 15.54 325 ASP A N 1
ATOM 712 C CA . ASP A 1 95 ? 2.531 43.526 25.220 1.00 16.75 325 ASP A CA 1
ATOM 713 C C . ASP A 1 95 ? 1.076 43.912 25.458 1.00 16.34 325 ASP A C 1
ATOM 714 O O . ASP A 1 95 ? 0.450 43.416 26.404 1.00 16.79 325 ASP A O 1
ATOM 719 N N . ASP A 1 96 ? 0.523 44.781 24.611 1.00 15.13 326 ASP A N 1
ATOM 720 C CA . ASP A 1 96 ? -0.869 45.209 24.721 1.00 14.88 326 ASP A CA 1
ATOM 721 C C . ASP A 1 96 ? -1.856 44.162 24.225 1.00 14.52 326 ASP A C 1
ATOM 722 O O . ASP A 1 96 ? -3.069 44.363 24.357 1.00 16.01 326 ASP A O 1
ATOM 727 N N . ASN A 1 97 ? -1.366 43.058 23.665 1.00 13.40 327 ASN A N 1
ATOM 728 C CA . ASN A 1 97 ? -2.211 41.966 23.199 1.00 12.14 327 ASN A CA 1
ATOM 729 C C . ASN A 1 97 ? -2.038 40.714 24.047 1.00 11.84 327 ASN A C 1
ATOM 730 O O . ASN A 1 97 ? -2.309 39.596 23.583 1.00 12.23 327 ASN A O 1
ATOM 735 N N . VAL A 1 98 ? -1.603 40.897 25.290 1.00 12.83 328 VAL A N 1
ATOM 736 C CA . VAL A 1 98 ? -1.470 39.830 26.274 1.00 13.25 328 VAL A CA 1
ATOM 737 C C . VAL A 1 98 ? -2.663 39.923 27.220 1.00 13.68 328 VAL A C 1
ATOM 738 O O . VAL A 1 98 ? -2.849 40.935 27.904 1.00 14.57 328 VAL A O 1
ATOM 742 N N . TYR A 1 99 ? -3.478 38.875 27.260 1.00 12.65 329 TYR A N 1
ATOM 743 C CA . TYR A 1 99 ? -4.711 38.862 28.031 1.00 12.65 329 TYR A CA 1
ATOM 744 C C . TYR A 1 99 ? -4.661 37.730 29.043 1.00 12.06 329 TYR A C 1
ATOM 745 O O . TYR A 1 99 ? -4.473 36.573 28.671 1.00 15.78 329 TYR A O 1
ATOM 754 N N . VAL A 1 100 ? -4.844 38.049 30.318 1.00 12.66 330 VAL A N 1
ATOM 755 C CA . VAL A 1 100 ? -4.644 37.081 31.394 1.00 12.27 330 VAL A CA 1
ATOM 756 C C . VAL A 1 100 ? -5.939 36.964 32.181 1.00 12.42 330 VAL A C 1
ATOM 757 O O . VAL A 1 100 ? -6.339 37.907 32.879 1.00 12.61 330 VAL A O 1
ATOM 761 N N . LEU A 1 101 ? -6.584 35.801 32.094 1.00 11.87 331 LEU A N 1
ATOM 762 C CA . LEU A 1 101 ? -7.720 35.489 32.955 1.00 13.25 331 LEU A CA 1
ATOM 763 C C . LEU A 1 101 ? -7.303 34.814 34.255 1.00 14.06 331 LEU A C 1
ATOM 764 O O . LEU A 1 101 ? -8.078 34.834 35.224 1.00 15.14 331 LEU A O 1
ATOM 769 N N . SER A 1 102 ? -6.094 34.250 34.290 1.00 14.39 332 SER A N 1
ATOM 770 C CA . SER A 1 102 ? -5.578 33.497 35.432 1.00 15.24 332 SER A CA 1
ATOM 771 C C . SER A 1 102 ? -5.681 34.277 36.735 1.00 16.58 332 SER A C 1
ATOM 772 O O . SER A 1 102 ? -5.261 35.431 36.819 1.00 17.50 332 SER A O 1
ATOM 775 N N . GLY A 1 103 ? -6.200 33.610 37.767 1.00 15.92 333 GLY A N 1
ATOM 776 C CA . GLY A 1 103 ? -6.260 34.158 39.097 1.00 16.68 333 GLY A CA 1
ATOM 777 C C . GLY A 1 103 ? -7.425 35.079 39.391 1.00 16.09 333 GLY A C 1
ATOM 778 O O . GLY A 1 103 ? -7.700 35.337 40.568 1.00 17.92 333 GLY A O 1
ATOM 779 N N . LEU A 1 104 ? -8.120 35.598 38.372 1.00 16.39 334 LEU A N 1
ATOM 780 C CA . LEU A 1 104 ? -9.177 36.566 38.647 1.00 16.51 334 LEU A CA 1
ATOM 781 C C . LEU A 1 104 ? -10.269 35.962 39.521 1.00 16.35 334 LEU A C 1
ATOM 782 O O . LEU A 1 104 ? -10.804 36.636 40.408 1.00 17.56 334 LEU A O 1
ATOM 787 N N . VAL A 1 105 ? -10.591 34.682 39.308 1.00 16.20 335 VAL A N 1
ATOM 788 C CA . VAL A 1 105 ? -11.632 34.038 40.109 1.00 17.49 335 VAL A CA 1
ATOM 789 C C . VAL A 1 105 ? -11.266 34.050 41.589 1.00 18.28 335 VAL A C 1
ATOM 790 O O . VAL A 1 105 ? -12.129 34.226 42.460 1.00 20.43 335 VAL A O 1
ATOM 794 N N . ASP A 1 106 ? -9.985 33.866 41.899 1.00 18.18 336 ASP A N 1
ATOM 795 C CA . ASP A 1 106 ? -9.528 33.893 43.285 1.00 19.48 336 ASP A CA 1
ATOM 796 C C . ASP A 1 106 ? -9.477 35.319 43.813 1.00 19.18 336 ASP A C 1
ATOM 797 O O . ASP A 1 106 ? -9.856 35.570 44.961 1.00 21.84 336 ASP A O 1
ATOM 802 N N . ASP A 1 107 ? -9.064 36.270 42.969 1.00 18.78 337 ASP A N 1
ATOM 803 C CA . ASP A 1 107 ? -8.954 37.655 43.417 1.00 18.13 337 ASP A CA 1
ATOM 804 C C . ASP A 1 107 ? -10.321 38.269 43.708 1.00 17.92 337 ASP A C 1
ATOM 805 O O . ASP A 1 107 ? -10.475 39.001 44.691 1.00 18.44 337 ASP A O 1
ATOM 810 N N . PHE A 1 108 ? -11.319 38.006 42.858 1.00 17.09 338 PHE A N 1
ATOM 811 C CA . PHE A 1 108 ? -12.660 38.530 43.116 1.00 16.25 338 PHE A CA 1
ATOM 812 C C . PHE A 1 108 ? -13.175 38.076 44.476 1.00 16.94 338 PHE A C 1
ATOM 813 O O . PHE A 1 108 ? -13.872 38.829 45.167 1.00 17.40 338 PHE A O 1
ATOM 821 N N . ALA A 1 109 ? -12.831 36.848 44.881 1.00 17.98 339 ALA A N 1
ATOM 822 C CA . ALA A 1 109 ? -13.292 36.329 46.163 1.00 19.37 339 ALA A CA 1
ATOM 823 C C . ALA A 1 109 ? -12.729 37.113 47.337 1.00 20.18 339 ALA A C 1
ATOM 824 O O . ALA A 1 109 ? -13.345 37.126 48.410 1.00 20.26 339 ALA A O 1
ATOM 826 N N . ASP A 1 110 ? -11.582 37.764 47.157 1.00 21.64 340 ASP A N 1
ATOM 827 C CA . ASP A 1 110 ? -10.962 38.578 48.194 1.00 23.33 340 ASP A CA 1
ATOM 828 C C . ASP A 1 110 ? -11.330 40.053 48.091 1.00 23.35 340 ASP A C 1
ATOM 829 O O . ASP A 1 110 ? -10.907 40.848 48.937 1.00 25.38 340 ASP A O 1
ATOM 834 N N . GLY A 1 111 ? -12.104 40.439 47.082 1.00 22.48 341 GLY A N 1
ATOM 835 C CA . GLY A 1 111 ? -12.581 41.793 46.976 1.00 22.34 341 GLY A CA 1
ATOM 836 C C . GLY A 1 111 ? -11.796 42.640 46.002 1.00 21.96 341 GLY A C 1
ATOM 837 O O . GLY A 1 111 ? -10.768 42.224 45.447 1.00 21.81 341 GLY A O 1
ATOM 838 N N . PRO A 1 112 ? -12.271 43.867 45.788 1.00 22.52 342 PRO A N 1
ATOM 839 C CA . PRO A 1 112 ? -11.660 44.718 44.756 1.00 23.92 342 PRO A CA 1
ATOM 840 C C . PRO A 1 112 ? -10.184 44.982 44.974 1.00 25.64 342 PRO A C 1
ATOM 841 O O . PRO A 1 112 ? -9.439 45.084 43.994 1.00 24.91 342 PRO A O 1
ATOM 845 N N . ASP A 1 113 ? -9.727 45.080 46.223 1.00 27.24 343 ASP A N 1
ATOM 846 C CA . ASP A 1 113 ? -8.327 45.421 46.454 1.00 30.22 343 ASP A CA 1
ATOM 847 C C . ASP A 1 113 ? -7.374 44.285 46.103 1.00 28.68 343 ASP A C 1
ATOM 848 O O . ASP A 1 113 ? -6.169 44.528 45.960 1.00 29.97 343 ASP A O 1
ATOM 853 N N . ALA A 1 114 ? -7.878 43.059 45.954 1.00 26.18 344 ALA A N 1
ATOM 854 C CA . ALA A 1 114 ? -7.060 41.939 45.510 1.00 25.23 344 ALA A CA 1
ATOM 855 C C . ALA A 1 114 ? -6.960 41.836 43.994 1.00 23.37 344 ALA A C 1
ATOM 856 O O . ALA A 1 114 ? -6.131 41.066 43.493 1.00 24.09 344 ALA A O 1
ATOM 858 N N . VAL A 1 115 ? -7.778 42.580 43.257 1.00 21.79 345 VAL A N 1
ATOM 859 C CA . VAL A 1 115 ? -7.817 42.494 41.800 1.00 20.57 345 VAL A CA 1
ATOM 860 C C . VAL A 1 115 ? -6.861 43.521 41.213 1.00 20.76 345 VAL A C 1
ATOM 861 O O . VAL A 1 115 ? -6.925 44.711 41.550 1.00 23.46 345 VAL A O 1
ATOM 865 N N . ASP A 1 116 ? -5.982 43.076 40.322 1.00 19.22 346 ASP A N 1
ATOM 866 C CA . ASP A 1 116 ? -5.074 44.004 39.667 1.00 18.50 346 ASP A CA 1
ATOM 867 C C . ASP A 1 116 ? -5.822 44.761 38.579 1.00 16.96 346 ASP A C 1
ATOM 868 O O . ASP A 1 116 ? -6.388 44.151 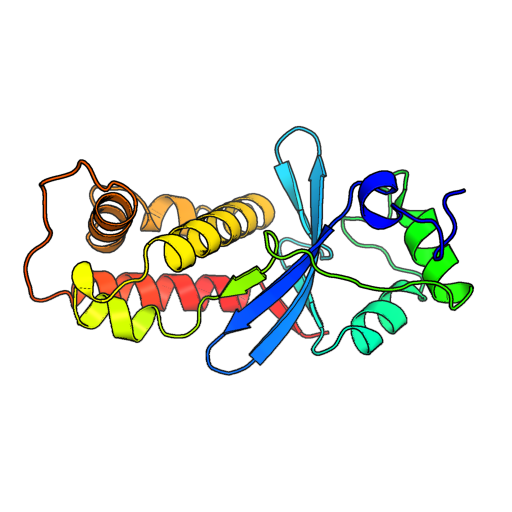37.664 1.00 17.23 346 ASP A O 1
ATOM 873 N N . ARG A 1 117 ? -5.797 46.090 38.662 1.00 16.86 347 ARG A N 1
ATOM 874 C CA . ARG A 1 117 ? -6.592 46.907 37.752 1.00 16.75 347 ARG A CA 1
ATOM 875 C C . ARG A 1 117 ? -6.166 46.704 36.303 1.00 16.93 347 ARG A C 1
ATOM 876 O O . ARG A 1 117 ? -7.006 46.487 35.423 1.00 16.42 347 ARG A O 1
ATOM 884 N N . GLU A 1 118 ? -4.861 46.755 36.035 1.00 17.82 348 GLU A N 1
ATOM 885 C CA . GLU A 1 118 ? -4.393 46.609 34.660 1.00 19.72 348 GLU A CA 1
ATOM 886 C C . GLU A 1 118 ? -4.767 45.245 34.086 1.00 18.19 348 GLU A C 1
ATOM 887 O O . GLU A 1 118 ? -5.251 45.152 32.950 1.00 17.74 348 GLU A O 1
ATOM 893 N N . GLN A 1 119 ? -4.567 44.178 34.859 1.00 16.69 349 GLN A N 1
ATOM 894 C CA . GLN A 1 119 ? -4.975 42.853 34.404 1.00 15.68 349 GLN A CA 1
ATOM 895 C C . GLN A 1 119 ? -6.455 42.831 34.046 1.00 14.16 349 GLN A C 1
ATOM 896 O O . GLN A 1 119 ? -6.849 42.321 32.989 1.00 14.35 349 GLN A O 1
ATOM 902 N N . LEU A 1 120 ? -7.291 43.363 34.925 1.00 13.32 350 LEU A N 1
ATOM 903 C CA . LEU A 1 120 ? -8.718 43.365 34.672 1.00 14.13 350 LEU A CA 1
ATOM 904 C C . LEU A 1 120 ? -9.098 44.198 33.459 1.00 13.33 350 LEU A C 1
ATOM 905 O O . LEU A 1 120 ? -9.944 43.822 32.709 1.00 13.82 350 LEU A O 1
ATOM 910 N N . ASP A 1 121 ? -8.443 45.329 33.279 1.00 14.94 351 ASP A N 1
ATOM 911 C CA . ASP A 1 121 ? -8.736 46.173 32.147 1.00 16.27 351 ASP A CA 1
ATOM 912 C C . ASP A 1 121 ? -8.506 45.459 30.834 1.00 15.62 351 ASP A C 1
ATOM 913 O O . ASP A 1 121 ? -9.348 45.487 29.970 1.00 14.71 351 ASP A O 1
ATOM 918 N N . LEU A 1 122 ? -7.345 44.831 30.718 1.00 14.11 352 LEU A N 1
ATOM 919 C CA . LEU A 1 122 ? -7.065 44.014 29.540 1.00 14.64 352 LEU A CA 1
ATOM 920 C C . LEU A 1 122 ? -8.057 42.862 29.406 1.00 14.92 352 LEU A C 1
ATOM 921 O O . LEU A 1 122 ? -8.556 42.590 28.307 1.00 14.57 352 LEU A O 1
ATOM 926 N N . ALA A 1 123 ? -8.371 42.180 30.513 1.00 13.17 353 ALA A N 1
ATOM 927 C CA . ALA A 1 123 ? -9.284 41.037 30.440 1.00 12.99 353 ALA A CA 1
ATOM 928 C C . ALA A 1 123 ? -10.662 41.445 29.931 1.00 13.18 353 ALA A C 1
ATOM 929 O O . ALA A 1 123 ? -11.272 40.731 29.127 1.00 13.60 353 ALA A O 1
ATOM 931 N N . VAL A 1 124 ? -11.178 42.580 30.402 1.00 12.47 354 VAL A N 1
ATOM 932 C CA . VAL A 1 124 ? -12.489 43.043 29.962 1.00 14.22 354 VAL A CA 1
ATOM 933 C C . VAL A 1 124 ? -12.465 43.409 28.485 1.00 13.47 354 VAL A C 1
ATOM 934 O O . VAL A 1 124 ? -13.428 43.150 27.760 1.00 14.05 354 VAL A O 1
ATOM 938 N N . GLU A 1 125 ? -11.363 43.997 28.012 1.00 13.19 355 GLU A N 1
ATOM 939 C CA . GLU A 1 125 ? -11.212 44.259 26.585 1.00 13.74 355 GLU A CA 1
ATOM 940 C C . GLU A 1 125 ? -11.376 42.976 25.770 1.00 14.12 355 GLU A C 1
ATOM 941 O O . GLU A 1 125 ? -12.152 42.934 24.809 1.00 15.57 355 GLU A O 1
ATOM 947 N N . LEU A 1 126 ? -10.693 41.901 26.170 1.00 13.47 356 LEU A N 1
ATOM 948 C CA . LEU A 1 126 ? -10.838 40.633 25.452 1.00 14.09 356 LEU A CA 1
ATOM 949 C C . LEU A 1 126 ? -12.253 40.086 25.576 1.00 14.12 356 LEU A C 1
ATOM 950 O O . LEU A 1 126 ? -12.833 39.620 24.590 1.00 14.25 356 LEU A O 1
ATOM 955 N N . LEU A 1 127 ? -12.816 40.120 26.785 1.00 14.25 357 LEU A N 1
ATOM 956 C CA . LEU A 1 127 ? -14.150 39.566 27.005 1.00 15.28 357 LEU A CA 1
ATOM 957 C C . LEU A 1 127 ? -15.185 40.241 26.115 1.00 15.13 357 LEU A C 1
ATOM 958 O O . LEU A 1 127 ? -16.027 39.571 25.506 1.00 15.29 357 LEU A O 1
ATOM 963 N N . ARG A 1 128 ? -15.152 41.574 26.042 1.00 14.64 358 ARG A N 1
ATOM 964 C CA . ARG A 1 128 ? -16.102 42.283 25.190 1.00 15.59 358 ARG A CA 1
ATOM 965 C C . ARG A 1 128 ? -15.914 41.895 23.732 1.00 15.97 358 ARG A C 1
ATOM 966 O O . ARG A 1 128 ? -16.895 41.714 23.000 1.00 16.67 358 ARG A O 1
ATOM 974 N N . ASP A 1 129 ? -14.658 41.751 23.293 1.00 14.49 359 ASP A N 1
ATOM 975 C CA . ASP A 1 129 ? -14.404 41.332 21.916 1.00 15.53 359 ASP A CA 1
ATOM 976 C C . ASP A 1 129 ? -14.941 39.929 21.662 1.00 15.26 359 ASP A C 1
ATOM 977 O O . ASP A 1 129 ? -15.521 39.665 20.605 1.00 15.59 359 ASP A O 1
ATOM 982 N N . ILE A 1 130 ? -14.751 39.010 22.613 1.00 14.19 360 ILE A N 1
ATOM 983 C CA . ILE A 1 130 ? -15.264 37.651 22.438 1.00 15.53 360 ILE A CA 1
ATOM 984 C C . ILE A 1 130 ? -16.783 37.660 22.400 1.00 16.39 360 ILE A C 1
ATOM 985 O O . ILE A 1 130 ? -17.403 36.978 21.575 1.00 17.46 360 ILE A O 1
ATOM 990 N N . GLY A 1 131 ? -17.412 38.418 23.299 1.00 16.23 361 GLY A N 1
ATOM 991 C CA . GLY A 1 131 ? -18.861 38.509 23.276 1.00 18.08 361 GLY A CA 1
ATOM 992 C C . GLY A 1 131 ? -19.384 39.066 21.967 1.00 18.86 361 GLY A C 1
ATOM 993 O O . GLY A 1 131 ? -20.357 38.554 21.406 1.00 20.24 361 GLY A O 1
ATOM 994 N N . ASP A 1 132 ? -18.729 40.108 21.448 1.00 17.17 362 ASP A N 1
ATOM 995 C CA . ASP A 1 132 ? -19.170 40.695 20.189 1.00 18.95 362 ASP A CA 1
ATOM 996 C C . ASP A 1 132 ? -18.990 39.711 19.038 1.00 19.02 362 ASP A C 1
ATOM 997 O O . ASP A 1 132 ? -19.894 39.534 18.212 1.00 20.19 362 ASP A O 1
ATOM 1002 N N . TYR A 1 133 ? -17.830 39.057 18.976 1.00 17.87 363 TYR A N 1
ATOM 1003 C CA . TYR A 1 133 ? -17.554 38.117 17.894 1.00 18.68 363 TYR A CA 1
ATOM 1004 C C . TYR A 1 133 ? -18.496 36.920 17.945 1.00 19.71 363 TYR A C 1
ATOM 1005 O O . TYR A 1 133 ? -18.942 36.425 16.904 1.00 21.53 363 TYR A O 1
ATOM 1014 N N . SER A 1 134 ? -18.811 36.442 19.147 1.00 18.96 364 SER A N 1
ATOM 1015 C CA . SER A 1 134 ? -19.680 35.283 19.292 1.00 21.36 364 SER A CA 1
ATOM 1016 C C . SER A 1 134 ? -21.147 35.614 19.069 1.00 22.51 364 SER A C 1
ATOM 1017 O O . SER A 1 134 ? -21.969 34.692 19.010 1.00 23.40 364 SER A O 1
ATOM 1020 N N . GLU A 1 135 ? -21.494 36.898 18.958 1.00 22.39 365 GLU A N 1
ATOM 1021 C CA . GLU A 1 135 ? -22.880 37.337 18.782 1.00 24.36 365 GLU A CA 1
ATOM 1022 C C . GLU A 1 135 ? -23.778 36.862 19.921 1.00 24.03 365 GLU A C 1
ATOM 1023 O O . GLU A 1 135 ? -24.969 36.614 19.732 1.00 25.51 365 GLU A O 1
ATOM 1029 N N . ASP A 1 136 ? -23.200 36.746 21.113 1.00 23.15 366 ASP A N 1
ATOM 1030 C CA . ASP A 1 136 ? -23.890 36.304 22.317 1.00 24.43 366 ASP A CA 1
ATOM 1031 C C . ASP A 1 136 ? -23.797 37.418 23.347 1.00 22.93 366 ASP A C 1
ATOM 1032 O O . ASP A 1 136 ? -22.733 38.017 23.527 1.00 24.02 366 ASP A O 1
ATOM 1037 N N . SER A 1 137 ? -24.908 37.695 24.022 1.00 21.03 367 SER A N 1
ATOM 1038 C CA . SER A 1 137 ? -24.974 3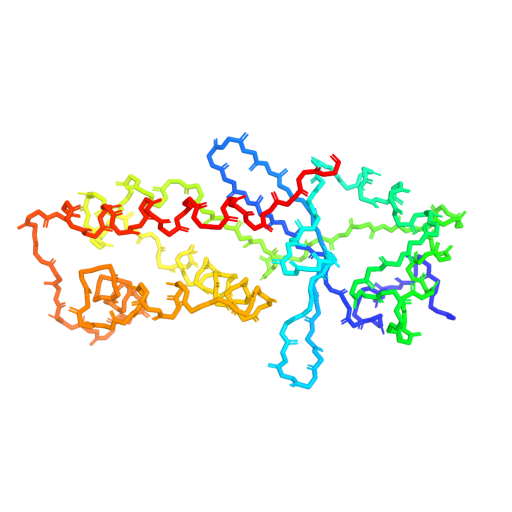8.801 24.968 1.00 20.93 367 SER A CA 1
ATOM 1039 C C . SER A 1 137 ? -24.415 38.455 26.345 1.00 19.53 367 SER A C 1
ATOM 1040 O O . SER A 1 137 ? -24.522 39.284 27.252 1.00 19.77 367 SER A O 1
ATOM 1043 N N . ALA A 1 138 ? -23.811 37.278 26.524 1.00 19.36 368 ALA A N 1
ATOM 1044 C CA . ALA A 1 138 ? -23.441 36.833 27.868 1.00 19.06 368 ALA A CA 1
ATOM 1045 C C . ALA A 1 138 ? -22.505 37.820 28.562 1.00 17.50 368 ALA A C 1
ATOM 1046 O O . ALA A 1 138 ? -22.680 38.126 29.748 1.00 17.11 368 ALA A O 1
ATOM 1048 N N . VAL A 1 139 ? -21.500 38.326 27.844 1.00 17.06 369 VAL A N 1
ATOM 1049 C CA . VAL A 1 139 ? -20.545 39.249 28.458 1.00 16.51 369 VAL A CA 1
ATOM 1050 C C . VAL A 1 139 ? -21.219 40.573 28.794 1.00 15.98 369 VAL A C 1
ATOM 1051 O O . VAL A 1 139 ? -21.091 41.083 29.913 1.00 16.65 369 VAL A O 1
ATOM 1055 N N . ASP A 1 140 ? -21.933 41.160 27.829 1.00 17.61 370 ASP A N 1
ATOM 1056 C CA . ASP A 1 140 ? -22.598 42.432 28.090 1.00 17.97 370 ASP A CA 1
ATOM 1057 C C . ASP A 1 140 ? -23.534 42.327 29.287 1.00 17.08 370 ASP A C 1
ATOM 1058 O O . ASP A 1 140 ? -23.584 43.229 30.127 1.00 17.52 370 ASP A O 1
ATOM 1063 N N . LYS A 1 141 ? -24.270 41.223 29.394 1.00 16.53 371 LYS A N 1
ATOM 1064 C CA . LYS A 1 141 ? -25.194 41.077 30.511 1.00 18.20 371 LYS A CA 1
ATOM 1065 C C . LYS A 1 141 ? -24.442 40.957 31.828 1.00 17.60 371 LYS A C 1
ATOM 1066 O O . LYS A 1 141 ? -24.816 41.581 32.829 1.00 18.23 371 LYS A O 1
ATOM 1072 N N . ALA A 1 142 ? -23.395 40.135 31.858 1.00 17.18 372 ALA A N 1
ATOM 1073 C CA . ALA A 1 142 ? -22.690 39.892 33.113 1.00 16.95 372 ALA A CA 1
ATOM 1074 C C . ALA A 1 142 ? -22.016 41.153 33.633 1.00 15.68 372 ALA A C 1
ATOM 1075 O O . ALA A 1 142 ? -21.878 41.330 34.851 1.00 16.20 372 ALA A O 1
ATOM 1077 N N . LEU A 1 143 ? -21.600 42.040 32.739 1.00 15.35 373 LEU A N 1
ATOM 1078 C CA . LEU A 1 143 ? -20.899 43.253 33.128 1.00 14.89 373 LEU A CA 1
ATOM 1079 C C . LEU A 1 143 ? -21.836 44.436 33.363 1.00 14.90 373 LEU A C 1
ATOM 1080 O O . LEU A 1 143 ? -21.357 45.543 33.618 1.00 16.42 373 LEU A O 1
ATOM 1085 N N . GLU A 1 144 ? -23.151 44.224 33.302 1.00 14.96 374 GLU A N 1
ATOM 1086 C CA . GLU A 1 144 ? -24.094 45.278 33.667 1.00 16.61 374 GLU A CA 1
ATOM 1087 C C . GLU A 1 144 ? -23.814 45.723 35.095 1.00 15.42 374 GLU A C 1
ATOM 1088 O O . GLU A 1 144 ? -23.589 44.893 35.982 1.00 15.76 374 GLU A O 1
ATOM 1094 N N . THR A 1 145 ? -23.791 47.039 35.316 1.00 16.50 375 THR A N 1
ATOM 1095 C CA . THR A 1 145 ? -23.342 47.544 36.609 1.00 18.07 375 THR A CA 1
ATOM 1096 C C . THR A 1 145 ? -24.380 47.379 37.709 1.00 19.49 375 THR A C 1
ATOM 1097 O O . THR A 1 145 ? -24.080 47.687 38.869 1.00 22.32 375 THR A O 1
ATOM 1101 N N . THR A 1 146 ? -25.584 46.909 37.371 1.00 17.27 376 THR A N 1
ATOM 1102 C CA . THR A 1 146 ? -26.562 46.535 38.387 1.00 18.14 376 THR A CA 1
ATOM 1103 C C . THR A 1 146 ? -26.155 45.254 39.099 1.00 17.35 376 THR A C 1
ATOM 1104 O O . THR A 1 146 ? -26.540 45.042 40.250 1.00 18.95 376 THR A O 1
ATOM 1108 N N . ARG A 1 147 ? -25.389 44.385 38.433 1.00 14.77 377 ARG A N 1
ATOM 1109 C CA . ARG A 1 147 ? -25.131 43.052 38.952 1.00 14.72 377 ARG A CA 1
ATOM 1110 C C . ARG A 1 147 ? -23.862 43.033 39.788 1.00 14.01 377 ARG A C 1
ATOM 1111 O O . ARG A 1 147 ? -22.960 43.853 39.586 1.00 14.57 377 ARG A O 1
ATOM 1119 N N . PRO A 1 148 ? -23.751 42.075 40.723 1.00 13.17 378 PRO A N 1
ATOM 1120 C CA . PRO A 1 148 ? -22.553 42.023 41.585 1.00 14.25 378 PRO A CA 1
ATOM 1121 C C . PRO A 1 148 ? -21.231 42.076 40.830 1.00 13.61 378 PRO A C 1
ATOM 1122 O O . PRO A 1 148 ? -20.352 42.881 41.167 1.00 13.44 378 PRO A O 1
ATOM 1126 N N . LEU A 1 149 ? -21.066 41.251 39.794 1.00 13.28 379 LEU A N 1
ATOM 1127 C CA . LEU A 1 149 ? -19.808 41.255 39.054 1.00 13.31 379 LEU A CA 1
ATOM 1128 C C . LEU A 1 149 ? -19.605 42.574 38.312 1.00 12.58 379 LEU A C 1
ATOM 1129 O O . LEU A 1 149 ? -18.518 43.156 38.358 1.00 12.80 379 LEU A O 1
ATOM 1134 N N . GLY A 1 150 ? -20.633 43.046 37.598 1.00 13.09 380 GLY A N 1
ATOM 1135 C CA . GLY A 1 150 ? -20.491 44.288 36.853 1.00 14.09 380 GLY A CA 1
ATOM 1136 C C . GLY A 1 150 ? -20.179 45.467 37.752 1.00 13.34 380 GLY A C 1
ATOM 1137 O O . GLY A 1 150 ? -19.370 46.330 37.404 1.00 14.12 380 GLY A O 1
ATOM 1138 N N . GLN A 1 151 ? -20.801 45.503 38.932 1.00 13.40 381 GLN A N 1
ATOM 1139 C CA . GLN A 1 151 ? -20.513 46.547 39.912 1.00 14.61 381 GLN A CA 1
ATOM 1140 C C . GLN A 1 151 ? -19.065 46.462 40.401 1.00 13.73 381 GLN A C 1
ATOM 1141 O O . GLN A 1 151 ? -18.367 47.480 40.512 1.00 14.51 381 GLN A O 1
ATOM 1147 N N . LEU A 1 152 ? -18.588 45.250 40.681 1.00 13.98 382 LEU A N 1
ATOM 1148 C CA . LEU A 1 152 ? -17.220 45.079 41.166 1.00 14.03 382 LEU A CA 1
ATOM 1149 C C . LEU A 1 152 ? -16.196 45.454 40.096 1.00 13.63 382 LEU A C 1
ATOM 1150 O O . LEU A 1 152 ? -15.210 46.149 40.381 1.00 14.77 382 LEU A O 1
ATOM 1155 N N . VAL A 1 153 ? -16.413 44.998 38.862 1.00 12.31 383 VAL A N 1
ATOM 1156 C CA . VAL A 1 153 ? -15.518 45.339 37.762 1.00 13.84 383 VAL A CA 1
ATOM 1157 C C . VAL A 1 153 ? -15.467 46.849 37.563 1.00 13.04 383 VAL A C 1
ATOM 1158 O O . VAL A 1 153 ? -14.385 47.436 37.435 1.00 13.96 383 VAL A O 1
ATOM 1162 N N . ALA A 1 154 ? -16.636 47.505 37.529 1.00 13.47 384 ALA A N 1
ATOM 1163 C CA . ALA A 1 154 ? -16.655 48.952 37.314 1.00 13.89 384 ALA A CA 1
ATOM 1164 C C . ALA A 1 154 ? -15.881 49.672 38.412 1.00 13.87 384 ALA A C 1
ATOM 1165 O O . ALA A 1 154 ? -15.141 50.627 38.141 1.00 15.04 384 ALA A O 1
ATOM 1167 N N . TYR A 1 155 ? -16.017 49.208 39.657 1.00 13.97 385 TYR A N 1
ATOM 1168 C CA . TYR A 1 155 ? -15.294 49.832 40.756 1.00 13.96 385 TYR A CA 1
ATOM 1169 C C . TYR A 1 155 ? -13.784 49.691 40.586 1.00 14.67 385 TYR A C 1
ATOM 1170 O O . TYR A 1 155 ? -13.044 50.673 40.726 1.00 15.93 385 TYR A O 1
ATOM 1179 N N . VAL A 1 156 ? -13.305 48.476 40.288 1.00 14.57 386 VAL A N 1
ATOM 1180 C CA . VAL A 1 156 ? -11.865 48.251 40.148 1.00 15.24 386 VAL A CA 1
ATOM 1181 C C . VAL A 1 156 ? -11.297 49.092 39.012 1.00 16.21 386 VAL A C 1
ATOM 1182 O O . VAL A 1 156 ? -10.187 49.625 39.110 1.00 17.92 386 VAL A O 1
ATOM 1186 N N . LEU A 1 157 ? -12.042 49.218 37.912 1.00 14.84 387 LEU A N 1
ATOM 1187 C CA . LEU A 1 157 ? -11.529 49.924 36.744 1.00 15.95 387 LEU A CA 1
ATOM 1188 C C . LEU A 1 157 ? -11.601 51.439 36.872 1.00 16.00 387 LEU A C 1
ATOM 1189 O O . LEU A 1 157 ? -11.069 52.135 36.000 1.00 17.24 387 LEU A O 1
ATOM 1194 N N . ASP A 1 158 ? -12.237 51.968 37.921 1.00 15.89 388 ASP A N 1
ATOM 1195 C CA . ASP A 1 158 ? -12.359 53.414 38.105 1.00 15.50 388 ASP A CA 1
ATOM 1196 C C . ASP A 1 158 ? -11.681 53.835 39.401 1.00 15.07 388 ASP A C 1
ATOM 1197 O O . ASP A 1 158 ? -12.300 53.768 40.478 1.00 16.50 388 ASP A O 1
ATOM 1202 N N . PRO A 1 159 ? -10.430 54.303 39.342 1.00 15.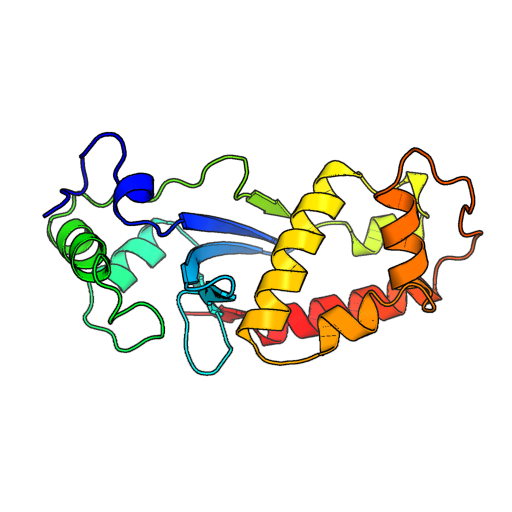06 389 PRO A N 1
ATOM 1203 C CA . PRO A 1 159 ? -9.750 54.749 40.568 1.00 15.65 389 PRO A CA 1
ATOM 1204 C C . PRO A 1 159 ? -10.374 55.970 41.236 1.00 15.76 389 PRO A C 1
ATOM 1205 O O . PRO A 1 159 ? -9.966 56.322 42.357 1.00 18.08 389 PRO A O 1
ATOM 1209 N N . HIS A 1 160 ? -11.339 56.627 40.601 1.00 14.37 390 HIS A N 1
ATOM 1210 C CA . HIS A 1 160 ? -12.027 57.763 41.201 1.00 15.87 390 HIS A CA 1
ATOM 1211 C C . HIS A 1 160 ? -13.375 57.385 41.799 1.00 16.64 390 HIS A C 1
ATOM 1212 O O . HIS A 1 160 ? -14.126 58.273 42.218 1.00 16.96 390 HIS A O 1
ATOM 1219 N N . SER A 1 161 ? -13.707 56.095 41.845 1.00 18.22 391 SER A N 1
ATOM 1220 C CA . SER A 1 161 ? -14.968 55.665 42.422 1.00 18.56 391 SER A CA 1
ATOM 1221 C C . SER A 1 161 ? -14.794 55.371 43.904 1.00 20.06 391 SER A C 1
ATOM 1222 O O . SER A 1 161 ? -13.817 54.739 44.316 1.00 21.30 391 SER A O 1
ATOM 1225 N N . VAL A 1 162 ? -15.759 55.827 44.699 1.00 20.03 392 VAL A N 1
ATOM 1226 C CA . VAL A 1 162 ? -15.806 55.545 46.128 1.00 21.92 392 VAL A CA 1
ATOM 1227 C C . VAL A 1 162 ? -16.932 54.582 46.485 1.00 24.08 392 VAL A C 1
ATOM 1228 O O . VAL A 1 162 ? -17.207 54.369 47.668 1.00 26.31 392 VAL A O 1
ATOM 1232 N N . GLY A 1 163 ? -17.598 54.002 45.495 1.00 26.12 393 GLY A N 1
ATOM 1233 C CA . GLY A 1 163 ? -18.658 53.054 45.775 1.00 27.98 393 GLY A CA 1
ATOM 1234 C C . GLY A 1 163 ? -18.123 51.648 45.944 1.00 29.22 393 GLY A C 1
ATOM 1235 O O . GLY A 1 163 ? -18.368 50.781 45.099 1.00 30.54 393 GLY A O 1
ATOM 1236 N N . LYS A 1 164 ? -17.389 51.408 47.023 1.00 29.33 394 LYS A N 1
ATOM 1237 C CA . LYS A 1 164 ? -16.668 50.143 47.160 1.00 27.73 394 LYS A CA 1
ATOM 1238 C C . LYS A 1 164 ? -17.616 49.005 47.527 1.00 24.70 394 LYS A C 1
ATOM 1239 O O . LYS A 1 164 ? -18.287 49.075 48.564 1.00 25.84 394 LYS A O 1
ATOM 1245 N N . PRO A 1 165 ? -17.699 47.956 46.717 1.00 21.69 395 PRO A N 1
ATOM 1246 C CA . PRO A 1 165 ? -18.508 46.792 47.101 1.00 20.28 395 PRO A CA 1
ATOM 1247 C C . PRO A 1 165 ? -17.957 46.174 48.373 1.00 20.22 395 PRO A C 1
ATOM 1248 O O . PRO A 1 165 ? -16.745 46.139 48.590 1.00 20.26 395 PRO A O 1
ATOM 1252 N N . THR A 1 166 ? -18.860 45.684 49.215 1.00 20.98 396 THR A N 1
ATOM 1253 C CA . THR A 1 166 ? -18.509 45.211 50.545 1.00 21.37 396 THR A CA 1
ATOM 1254 C C . THR A 1 166 ? -18.625 43.692 50.633 1.00 19.29 396 THR A C 1
ATOM 1255 O O . THR A 1 166 ? -19.444 43.067 49.951 1.00 18.88 396 THR A O 1
ATOM 1259 N N . ALA A 1 167 ? -17.793 43.102 51.488 1.00 18.85 397 ALA A N 1
ATOM 1260 C CA . ALA A 1 167 ? -17.727 41.655 51.621 1.00 18.63 397 ALA A CA 1
ATOM 1261 C C . ALA A 1 167 ? -19.037 41.098 52.180 1.00 17.98 397 ALA A C 1
ATOM 1262 O O . ALA A 1 167 ? -19.756 41.787 52.912 1.00 19.79 397 ALA A O 1
ATOM 1264 N N . PRO A 1 168 ? -19.371 39.836 51.861 1.00 16.70 398 PRO A N 1
ATOM 1265 C CA . PRO A 1 168 ? -18.594 38.930 51.007 1.00 16.72 398 PRO A CA 1
ATOM 1266 C C . PRO A 1 168 ? -18.818 39.161 49.522 1.00 15.56 398 PRO A C 1
ATOM 1267 O O . PRO A 1 168 ? -19.747 39.866 49.112 1.00 15.78 398 PRO A O 1
ATOM 1271 N N . TYR A 1 169 ? -17.961 38.540 48.717 1.00 16.27 399 TYR A N 1
ATOM 1272 C CA . TYR A 1 169 ? -17.959 38.714 47.270 1.00 16.54 399 TYR A CA 1
ATOM 1273 C C . TYR A 1 169 ? -18.420 37.456 46.548 1.00 14.92 399 TYR A C 1
ATOM 1274 O O . TYR A 1 169 ? -18.145 37.286 45.353 1.00 15.43 399 TYR A O 1
ATOM 1283 N N . ALA A 1 170 ? -19.150 36.591 47.257 1.00 14.94 400 ALA A N 1
ATOM 1284 C CA . ALA A 1 170 ? -19.540 35.293 46.712 1.00 14.61 400 ALA A CA 1
ATOM 1285 C C . ALA A 1 170 ? -20.374 35.431 45.446 1.00 14.92 400 ALA A C 1
ATOM 1286 O O . ALA A 1 170 ? -20.230 34.632 44.516 1.00 16.07 400 ALA A O 1
ATOM 1288 N N . ALA A 1 171 ? -21.263 36.424 45.395 1.00 14.43 401 ALA A N 1
ATOM 1289 C CA . ALA A 1 171 ? -22.109 36.582 44.216 1.00 15.90 401 ALA A CA 1
ATOM 1290 C C . ALA A 1 171 ? -21.274 36.945 42.993 1.00 14.67 401 ALA A C 1
ATOM 1291 O O . ALA A 1 171 ? -21.433 36.350 41.917 1.00 16.16 401 ALA A O 1
ATOM 1293 N N . ALA A 1 172 ? -20.350 37.901 43.148 1.00 14.00 402 ALA A N 1
ATOM 1294 C CA . ALA A 1 172 ? -19.489 38.279 42.032 1.00 13.80 402 ALA A CA 1
ATOM 1295 C C . ALA A 1 172 ? -18.654 37.095 41.556 1.00 13.98 402 ALA A C 1
ATOM 1296 O O . ALA A 1 172 ? -18.466 36.909 40.349 1.00 14.76 402 ALA A O 1
ATOM 1298 N N . VAL A 1 173 ? -18.165 36.273 42.492 1.00 15.76 403 VAL A N 1
ATOM 1299 C CA . VAL A 1 173 ? -17.387 35.085 42.134 1.00 15.99 403 VAL A CA 1
ATOM 1300 C C . VAL A 1 173 ? -18.217 34.123 41.295 1.00 15.64 403 VAL A C 1
ATOM 1301 O O . VAL A 1 173 ? -17.758 33.618 40.260 1.00 16.35 403 VAL A O 1
ATOM 1305 N N . ARG A 1 174 ? -19.437 33.824 41.752 1.00 16.42 404 ARG A N 1
ATOM 1306 C CA . ARG A 1 174 ? -20.325 32.937 41.008 1.00 18.55 404 ARG A CA 1
ATOM 1307 C C . ARG A 1 174 ? -20.559 33.460 39.599 1.00 16.56 404 ARG A C 1
ATOM 1308 O O . ARG A 1 174 ? -20.517 32.696 38.626 1.00 17.69 404 ARG A O 1
ATOM 1316 N N . GLU A 1 175 ? -20.784 34.767 39.468 1.00 14.66 405 GLU A N 1
ATOM 1317 C CA . GLU A 1 175 ? -21.026 35.337 38.151 1.00 14.79 405 GLU A CA 1
ATOM 1318 C C . GLU A 1 175 ? -19.769 35.280 37.291 1.00 14.60 405 GLU A C 1
ATOM 1319 O O . GLU A 1 175 ? -19.843 34.986 36.090 1.00 15.05 405 GLU A O 1
ATOM 1325 N N . TRP A 1 176 ? -18.598 35.506 37.892 1.00 14.34 406 TRP A N 1
ATOM 1326 C CA . TRP A 1 176 ? -17.362 35.393 37.123 1.00 13.72 406 TRP A CA 1
ATOM 1327 C C . TRP A 1 176 ? -17.149 33.966 36.647 1.00 14.55 406 TRP A C 1
ATOM 1328 O O . TRP A 1 176 ? -16.740 33.739 35.502 1.00 14.78 406 TRP A O 1
ATOM 1339 N N . GLU A 1 177 ? -17.398 32.987 37.523 1.00 15.60 407 GLU A N 1
ATOM 1340 C CA . GLU A 1 177 ? -17.218 31.592 37.134 1.00 16.29 407 GLU A CA 1
ATOM 1341 C C . GLU A 1 177 ? -18.092 31.238 35.941 1.00 16.58 407 GLU A C 1
ATOM 1342 O O . GLU A 1 177 ? -17.647 30.531 35.030 1.00 16.13 407 GLU A O 1
ATOM 1348 N N . LYS A 1 178 ? -19.330 31.733 35.925 1.00 17.36 408 LYS A N 1
ATOM 1349 C CA . LYS A 1 178 ? -20.219 31.486 34.795 1.00 18.49 408 LYS A CA 1
ATOM 1350 C C . LYS A 1 178 ? -19.682 32.153 33.537 1.00 17.19 408 LYS A C 1
ATOM 1351 O O . LYS A 1 178 ? -19.717 31.572 32.446 1.00 18.33 408 LYS A O 1
ATOM 1357 N N . LEU A 1 179 ? -19.154 33.366 33.680 1.00 15.58 409 LEU A N 1
ATOM 1358 C CA . LEU A 1 179 ? -18.604 34.074 32.535 1.00 16.38 409 LEU A CA 1
ATOM 1359 C C . LEU A 1 179 ? -17.361 33.376 31.994 1.00 16.16 409 LEU A C 1
ATOM 1360 O O . LEU A 1 179 ? -17.191 33.259 30.773 1.00 16.57 409 LEU A O 1
ATOM 1365 N N . GLU A 1 180 ? -16.487 32.883 32.882 1.00 15.24 410 GLU A N 1
ATOM 1366 C CA . GLU A 1 180 ? -15.303 32.173 32.411 1.00 16.61 410 GLU A CA 1
ATOM 1367 C C . GLU A 1 180 ? -15.676 30.868 31.714 1.00 16.52 410 GLU A C 1
ATOM 1368 O O . GLU A 1 180 ? -15.020 30.488 30.736 1.00 17.56 410 GLU A O 1
ATOM 1374 N N . ARG A 1 181 ? -16.740 30.191 32.172 1.00 16.65 411 ARG A N 1
ATOM 1375 C CA . ARG A 1 181 ? -17.229 29.013 31.457 1.00 17.83 411 ARG A CA 1
ATOM 1376 C C . ARG A 1 181 ? -17.720 29.383 30.065 1.00 17.77 411 ARG A C 1
ATOM 1377 O O . ARG A 1 181 ? -17.477 28.650 29.097 1.00 18.41 411 ARG A O 1
ATOM 1385 N N . PHE A 1 182 ? -18.402 30.526 29.939 1.00 17.19 412 PHE A N 1
ATOM 1386 C CA . PHE A 1 182 ? -18.811 30.991 28.616 1.00 17.08 412 PHE A CA 1
ATOM 1387 C C . PHE A 1 182 ? -17.600 31.213 27.717 1.00 16.73 412 PHE A C 1
ATOM 1388 O O . PHE A 1 182 ? -17.573 30.769 26.564 1.00 16.58 412 PHE A O 1
ATOM 1396 N N . VAL A 1 183 ? -16.585 31.911 28.228 1.00 16.21 413 VAL A N 1
ATOM 1397 C CA . VAL A 1 183 ? -15.381 32.150 27.440 1.00 17.60 413 VAL A CA 1
ATOM 1398 C C . VAL A 1 183 ? -14.779 30.835 26.971 1.00 17.14 413 VAL A C 1
ATOM 1399 O O . VAL A 1 183 ? -14.454 30.666 25.787 1.00 17.37 413 VAL A O 1
ATOM 1403 N N . GLU A 1 184 ? -14.623 29.881 27.893 1.00 17.81 414 GLU A N 1
ATOM 1404 C CA . GLU A 1 184 ? -14.049 28.594 27.521 1.00 19.71 414 GLU A CA 1
ATOM 1405 C C . GLU A 1 184 ? -14.868 27.902 26.441 1.00 18.82 414 GLU A C 1
ATOM 1406 O O . GLU A 1 184 ? -14.299 27.252 25.558 1.00 20.16 414 GLU A O 1
ATOM 1412 N N . SER A 1 185 ? -16.193 28.059 26.473 1.00 17.94 415 SER A N 1
ATOM 1413 C CA . SER A 1 185 ? -17.047 27.454 25.457 1.00 18.77 415 SER A CA 1
ATOM 1414 C C . SER A 1 185 ? -16.800 28.044 24.073 1.00 18.58 415 SER A C 1
ATOM 1415 O O . SER A 1 185 ? -17.127 27.397 23.071 1.00 21.38 415 SER A O 1
ATOM 1418 N N . ARG A 1 186 ? -16.231 29.248 23.995 1.00 16.55 416 ARG A N 1
ATOM 1419 C CA . ARG A 1 186 ? -15.982 29.927 22.731 1.00 17.51 416 ARG A CA 1
ATOM 1420 C C . ARG A 1 186 ? -14.570 29.718 22.203 1.00 17.15 416 ARG A C 1
ATOM 1421 O O . ARG A 1 186 ? -14.256 30.205 21.112 1.00 18.08 416 ARG A O 1
ATOM 1429 N N . LEU A 1 187 ? -13.712 29.016 22.939 1.00 17.03 417 LEU A N 1
ATOM 1430 C CA . LEU A 1 187 ? -12.343 28.749 22.511 1.00 17.76 417 LEU A CA 1
ATOM 1431 C C . LEU A 1 187 ? -12.265 27.316 22.001 1.00 19.57 417 LEU A C 1
ATOM 1432 O O . LEU A 1 187 ? -12.266 26.367 22.796 1.00 20.54 417 LEU A O 1
ATOM 1437 N N . ARG A 1 188 ? -12.174 27.170 20.678 1.00 18.11 418 ARG A N 1
ATOM 1438 C CA . ARG A 1 188 ? -12.133 25.872 20.011 1.00 17.38 418 ARG A CA 1
ATOM 1439 C C . ARG A 1 188 ? -10.679 25.415 19.926 1.00 16.81 418 ARG A C 1
ATOM 1440 O O . ARG A 1 188 ? -9.860 26.027 19.230 1.00 17.07 418 ARG A O 1
ATOM 1448 N N . ARG A 1 189 ? -10.353 24.340 20.628 1.00 17.30 419 ARG A N 1
ATOM 1449 C CA . ARG A 1 189 ? -8.999 23.810 20.588 1.00 19.21 419 ARG A CA 1
ATOM 1450 C C . ARG A 1 189 ? -8.759 23.167 19.229 1.00 23.20 419 ARG A C 1
ATOM 1451 O O . ARG A 1 189 ? -9.469 22.237 18.844 1.00 23.59 419 ARG A O 1
ATOM 1459 N N . GLU A 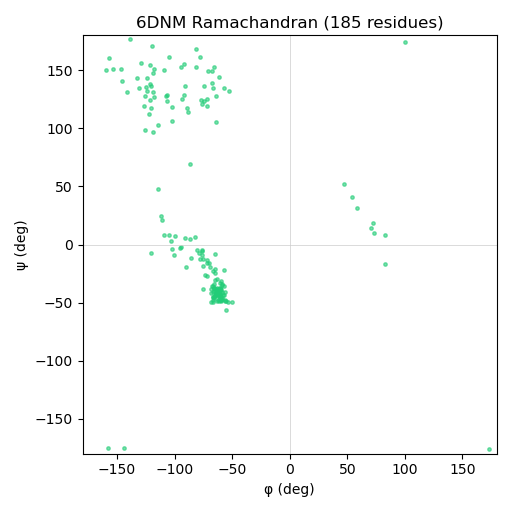1 190 ? -7.784 23.681 18.486 1.00 26.67 420 GLU A N 1
ATOM 1460 C CA . GLU A 1 190 ? -7.412 23.060 17.220 1.00 30.59 420 GLU A CA 1
ATOM 1461 C C . GLU A 1 190 ? -6.258 22.092 17.441 1.00 32.98 420 GLU A C 1
ATOM 1462 O O . GLU A 1 190 ? -5.962 21.725 18.577 1.00 33.61 420 GLU A O 1
#

Radius of gyration: 17.92 Å; 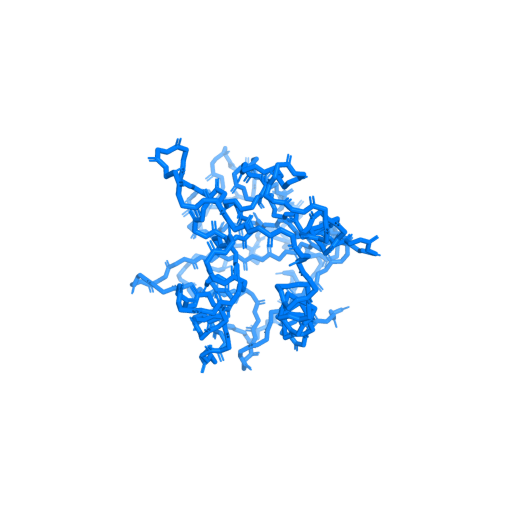Cα contacts (8 Å, |Δi|>4): 298; chains: 1; bounding box: 37×35×53 Å